Protein AF-A0A7X2PLA2-F1 (afdb_monomer_lite)

pLDDT: mean 75.14, std 25.29, range [25.98, 98.69]

Radius of gyration: 28.64 Å; chains: 1; bounding box: 84×55×77 Å

Foldseek 3Di:
DDDDDDPDDPPPPDPDDDDDDDDDDDDDDDDDDDDDDDDDDDDDPPDDPQDPVNVVVVVVVCVVVVVCVVPVPVVVVVVVVVVVDDLPKAWAFKAKDWAWDPDPPTFIWIKMWTAIPVGQIFIFTQDDGPCRVLLRVLLVVLGVVRGGDDLQVLVVSLCCQQVVDPDHDDSRSVSSSRNSSRRSLRSVCVSSVHDSCVVVPDDPDDDDQDEEELDDQALQSSLVSVVVVVVVVHPHYDDDHWDADPNDTDPVVRNVVSND

Sequence (260 aa):
MRVGDVEETASAVAWLRPRRVLRGSITLVDSALARTSRDTRPTCYSGSDMTRRDFLHSAAGSAAAGIAVLTAPEGLLAQAREKAKPLHLKVTDLKTFVINSTGKNGTNYVFVKIYTDQGITGLGEGSVTSKEATVAEAIREHKRYLVGRDPTDIEMHWQAMYRWPRWRGGPILNSAISAVEIALWDILGQALGQPIWRLLGGRARDRVQMYVHAGGNSPESYAKNWLQVKQDGWTACKAGFITTNNDVIDQVQSVREGIA

Structure (mmCIF, N/CA/C/O backbone):
data_AF-A0A7X2PLA2-F1
#
_entry.id   AF-A0A7X2PLA2-F1
#
loop_
_atom_site.group_PDB
_atom_site.id
_atom_site.type_symbol
_atom_site.label_atom_id
_atom_site.label_alt_id
_atom_site.label_comp_id
_atom_site.label_asym_id
_atom_site.label_entity_id
_atom_site.label_seq_id
_atom_site.pdbx_PDB_ins_code
_atom_site.Cartn_x
_atom_site.Cartn_y
_atom_site.Cartn_z
_atom_site.occupancy
_atom_site.B_iso_or_equiv
_atom_site.auth_seq_id
_atom_site.auth_comp_id
_atom_site.auth_asym_id
_atom_site.auth_atom_id
_atom_site.pdbx_PDB_model_num
ATOM 1 N N . MET A 1 1 ? -29.173 20.553 -25.342 1.00 36.81 1 MET A N 1
ATOM 2 C CA . MET A 1 1 ? -29.915 20.885 -24.105 1.00 36.81 1 MET A CA 1
ATOM 3 C C . MET A 1 1 ? -28.923 21.546 -23.159 1.00 36.81 1 MET A C 1
ATOM 5 O O . MET A 1 1 ? -27.760 21.176 -23.201 1.00 36.81 1 MET A O 1
ATOM 9 N N . ARG A 1 2 ? -29.337 22.636 -22.514 1.00 26.52 2 ARG A N 1
ATOM 10 C CA . ARG A 1 2 ? -28.498 23.785 -22.137 1.00 26.52 2 ARG A CA 1
ATOM 11 C C . ARG A 1 2 ? -27.477 23.519 -21.027 1.00 26.52 2 ARG A C 1
ATOM 13 O O . ARG A 1 2 ? -27.701 22.703 -20.144 1.00 26.52 2 ARG A O 1
ATOM 20 N N . VAL A 1 3 ? -26.409 24.310 -21.124 1.00 36.41 3 VAL A N 1
ATOM 21 C CA . VAL A 1 3 ? -25.425 24.677 -20.102 1.00 36.41 3 VAL A CA 1
ATOM 22 C C . VAL A 1 3 ? -26.146 25.210 -18.859 1.00 36.41 3 VAL A C 1
ATOM 24 O O . VAL A 1 3 ? -27.045 26.038 -18.997 1.00 36.41 3 VAL A O 1
ATOM 27 N N . GLY A 1 4 ? -25.744 24.728 -17.684 1.00 28.06 4 GLY A N 1
ATOM 28 C CA . GLY A 1 4 ? -26.193 25.202 -16.378 1.00 28.06 4 GLY A CA 1
ATOM 29 C C . GLY A 1 4 ? -25.097 24.978 -15.336 1.00 28.06 4 GLY A C 1
ATOM 30 O O . GLY A 1 4 ? -24.810 23.839 -14.985 1.00 28.06 4 GLY A O 1
ATOM 31 N N . ASP A 1 5 ? -24.480 26.093 -14.951 1.00 27.33 5 ASP A N 1
ATOM 32 C CA . ASP A 1 5 ? -23.955 26.455 -13.631 1.00 27.33 5 ASP A CA 1
ATOM 33 C C . ASP A 1 5 ? -22.895 25.566 -12.958 1.00 27.33 5 ASP A C 1
ATOM 35 O O . ASP A 1 5 ? -23.179 24.602 -12.251 1.00 27.33 5 ASP A O 1
ATOM 39 N N . VAL A 1 6 ? -21.635 25.996 -13.108 1.00 32.41 6 VAL A N 1
ATOM 40 C CA . VAL A 1 6 ? -20.514 25.649 -12.222 1.00 32.41 6 VAL A CA 1
ATOM 41 C C . VAL A 1 6 ? -20.038 26.939 -11.552 1.00 32.41 6 VAL A C 1
ATOM 43 O O . VAL A 1 6 ? -19.081 27.572 -11.989 1.00 32.41 6 VAL A O 1
ATOM 46 N N . GLU A 1 7 ? -20.731 27.333 -10.491 1.00 30.61 7 GLU A N 1
ATOM 47 C CA . GLU A 1 7 ? -20.294 28.344 -9.527 1.00 30.61 7 GLU A CA 1
ATOM 48 C C . GLU A 1 7 ? -20.372 27.708 -8.132 1.00 30.61 7 GLU A C 1
ATOM 50 O O . GLU A 1 7 ? -21.436 27.685 -7.537 1.00 30.61 7 GLU A O 1
ATOM 55 N N . GLU A 1 8 ? -19.269 27.098 -7.672 1.00 34.34 8 GLU A N 1
ATOM 56 C CA . GLU A 1 8 ? -18.871 26.929 -6.252 1.00 34.34 8 GLU A CA 1
ATOM 57 C C . GLU A 1 8 ? -17.794 25.837 -6.102 1.00 34.34 8 GLU A C 1
ATOM 59 O O . GLU A 1 8 ? -18.060 24.736 -5.641 1.00 34.34 8 GLU A O 1
ATOM 64 N N . THR A 1 9 ? -16.532 26.128 -6.429 1.00 32.31 9 THR A N 1
ATOM 65 C CA . THR A 1 9 ? -15.386 25.398 -5.837 1.00 32.31 9 THR A CA 1
ATOM 66 C C . THR A 1 9 ? -14.130 26.276 -5.822 1.00 32.31 9 THR A C 1
ATOM 68 O O . THR A 1 9 ? -13.103 25.927 -6.399 1.00 32.31 9 THR A O 1
ATOM 71 N N . ALA A 1 10 ? -14.191 27.444 -5.176 1.00 29.11 10 ALA A N 1
ATOM 72 C CA . ALA A 1 10 ? -13.039 28.344 -5.021 1.00 29.11 10 ALA A CA 1
ATOM 73 C C . ALA A 1 10 ? -12.326 28.242 -3.651 1.00 29.11 10 ALA A C 1
ATOM 75 O O . ALA A 1 10 ? -11.449 29.049 -3.362 1.00 29.11 10 ALA A O 1
ATOM 76 N N . SER A 1 11 ? -12.627 27.241 -2.808 1.00 29.53 11 SER A N 1
ATOM 77 C CA . SER A 1 11 ? -12.047 27.145 -1.447 1.00 29.53 11 SER A CA 1
ATOM 78 C C . SER A 1 11 ? -11.136 25.941 -1.164 1.00 29.53 11 SER A C 1
ATOM 80 O O . SER A 1 11 ? -10.724 25.753 -0.022 1.00 29.53 11 SER A O 1
ATOM 82 N N . ALA A 1 12 ? -10.738 25.142 -2.159 1.00 31.22 12 ALA A N 1
ATOM 83 C CA . ALA A 1 12 ? -9.909 23.950 -1.909 1.00 31.22 12 ALA A CA 1
ATOM 84 C C . ALA A 1 12 ? -8.377 24.173 -1.972 1.00 31.22 12 ALA A C 1
ATOM 86 O O . ALA A 1 12 ? -7.615 23.250 -1.694 1.00 31.22 12 ALA A O 1
ATOM 87 N N . VAL A 1 13 ? -7.888 25.379 -2.289 1.00 32.50 13 VAL A N 1
ATOM 88 C CA . VAL A 1 13 ? -6.459 25.624 -2.608 1.00 32.50 13 VAL A CA 1
ATOM 89 C C . VAL A 1 13 ? -5.751 26.484 -1.546 1.00 32.50 13 VAL A C 1
ATOM 91 O O . VAL A 1 13 ? -5.035 27.428 -1.862 1.00 32.50 13 VAL A O 1
ATOM 94 N N . ALA A 1 14 ? -5.944 26.178 -0.258 1.00 28.17 14 ALA A N 1
ATOM 95 C CA . ALA A 1 14 ? -5.293 26.908 0.846 1.00 28.17 14 ALA A CA 1
ATOM 96 C C . ALA A 1 14 ? -4.342 26.061 1.722 1.00 28.17 14 ALA A C 1
ATOM 98 O O . ALA A 1 14 ? -3.683 26.603 2.607 1.00 28.17 14 ALA A O 1
ATOM 99 N N . TRP A 1 15 ? -4.214 24.751 1.479 1.00 29.55 15 TRP A N 1
ATOM 100 C CA . TRP A 1 15 ? -3.593 23.823 2.443 1.00 29.55 15 TRP A CA 1
ATOM 101 C C . TRP A 1 15 ? -2.135 23.421 2.166 1.00 29.55 15 TRP A C 1
ATOM 103 O O . TRP A 1 15 ? -1.532 22.714 2.969 1.00 29.55 15 TRP A O 1
ATOM 113 N N . LEU A 1 16 ? -1.522 23.900 1.080 1.00 30.44 16 LEU A N 1
ATOM 114 C CA . LEU A 1 16 ? -0.131 23.582 0.735 1.00 30.44 16 LEU A CA 1
ATOM 115 C C . LEU A 1 16 ? 0.784 24.800 0.932 1.00 30.44 16 LEU A C 1
ATOM 117 O O . LEU A 1 16 ? 1.107 25.513 -0.014 1.00 30.44 16 LEU A O 1
ATOM 121 N N . ARG A 1 17 ? 1.247 25.024 2.169 1.00 26.67 17 ARG A N 1
ATOM 122 C CA . ARG A 1 17 ? 2.456 25.828 2.436 1.00 26.67 17 ARG A CA 1
ATOM 123 C C . ARG A 1 17 ? 3.562 24.935 3.017 1.00 26.67 17 ARG A C 1
ATOM 125 O O . ARG A 1 17 ? 3.329 24.299 4.044 1.00 26.67 17 ARG A O 1
ATOM 132 N N . PRO A 1 18 ? 4.774 24.901 2.433 1.00 29.02 18 PRO A N 1
ATOM 133 C CA . PRO A 1 18 ? 5.887 24.133 2.985 1.00 29.02 18 PRO A CA 1
ATOM 134 C C . PRO A 1 18 ? 6.490 24.836 4.214 1.00 29.02 18 PRO A C 1
ATOM 136 O O . PRO A 1 18 ? 6.803 26.028 4.176 1.00 29.02 18 PRO A O 1
ATOM 139 N N . ARG A 1 19 ? 6.683 24.097 5.318 1.00 32.38 19 ARG A N 1
ATOM 140 C CA . ARG A 1 19 ? 7.455 24.569 6.480 1.00 32.38 19 ARG A CA 1
ATOM 141 C C . ARG A 1 19 ? 8.958 24.510 6.176 1.00 32.38 19 ARG A C 1
ATOM 143 O O . ARG A 1 19 ? 9.480 23.500 5.714 1.00 32.38 19 ARG A O 1
ATOM 150 N N . ARG A 1 20 ? 9.634 25.623 6.461 1.00 26.73 20 ARG A N 1
ATOM 151 C CA . ARG A 1 20 ? 11.075 25.878 6.311 1.00 26.73 20 ARG A CA 1
ATOM 152 C C . ARG A 1 20 ? 11.887 24.907 7.186 1.00 26.73 20 ARG A C 1
ATOM 154 O O . ARG A 1 20 ? 11.733 24.917 8.403 1.00 26.73 20 ARG A O 1
ATOM 161 N N . VAL A 1 21 ? 12.754 24.092 6.583 1.00 33.66 21 VAL A N 1
ATOM 162 C CA . VAL A 1 21 ? 13.709 23.235 7.309 1.00 33.66 21 VAL A CA 1
ATOM 163 C C . VAL A 1 21 ? 14.912 24.085 7.727 1.00 33.66 21 VAL A C 1
ATOM 165 O O . VAL A 1 21 ? 15.596 24.659 6.881 1.00 33.66 21 VAL A O 1
ATOM 168 N N . LEU A 1 22 ? 15.154 24.187 9.034 1.00 27.92 22 LEU A N 1
ATOM 169 C CA . LEU A 1 22 ? 16.339 24.829 9.604 1.00 27.92 22 LEU A CA 1
ATOM 170 C C . LEU A 1 22 ? 17.561 23.922 9.380 1.00 27.92 22 LEU A C 1
ATOM 172 O O . LEU A 1 22 ? 17.569 22.767 9.801 1.00 27.92 22 LEU A O 1
ATOM 176 N N . ARG A 1 23 ? 18.590 24.442 8.697 1.00 27.28 23 ARG A N 1
ATOM 177 C CA . ARG A 1 23 ? 19.893 23.781 8.532 1.00 27.28 23 ARG A CA 1
ATOM 178 C C . ARG A 1 23 ? 20.717 23.963 9.809 1.00 27.28 23 ARG A C 1
ATOM 180 O O . ARG A 1 23 ? 21.146 25.075 10.093 1.00 27.28 23 ARG A O 1
ATOM 187 N N . GLY A 1 24 ? 20.956 22.877 10.539 1.00 26.53 24 GLY A N 1
ATOM 188 C CA . GLY A 1 24 ? 22.022 22.789 11.538 1.00 26.53 24 GLY A CA 1
ATOM 189 C C . GLY A 1 24 ? 23.267 22.168 10.906 1.00 26.53 24 GLY A C 1
ATOM 190 O O . GLY A 1 24 ? 23.204 21.063 10.373 1.00 26.53 24 GLY A O 1
ATOM 191 N N . SER A 1 25 ? 24.376 22.901 10.918 1.00 26.91 25 SER A N 1
ATOM 192 C CA . SER A 1 25 ? 25.701 22.471 10.468 1.00 26.91 25 SER A CA 1
ATOM 193 C C . SER A 1 25 ? 26.326 21.496 11.469 1.00 26.91 25 SER A C 1
ATOM 195 O O . SER A 1 25 ? 26.473 21.846 12.638 1.00 26.91 25 SER A O 1
ATOM 197 N N . ILE A 1 26 ? 26.735 20.309 11.015 1.00 31.67 26 ILE A N 1
ATOM 198 C CA . ILE A 1 26 ? 27.626 19.419 11.772 1.00 31.67 26 ILE A CA 1
ATOM 199 C C . ILE A 1 26 ? 29.017 19.529 11.150 1.00 31.67 26 ILE A C 1
ATOM 201 O O . ILE A 1 26 ? 29.214 19.229 9.973 1.00 31.67 26 ILE A O 1
ATOM 205 N N . THR A 1 27 ? 29.956 20.016 11.951 1.00 26.03 27 THR A N 1
ATOM 206 C CA . THR A 1 27 ? 31.371 20.196 11.637 1.00 26.03 27 THR A CA 1
ATOM 207 C C . THR A 1 27 ? 32.068 18.833 11.591 1.00 26.03 27 THR A C 1
ATOM 209 O O . THR A 1 27 ? 32.006 18.069 12.552 1.00 26.03 27 THR A O 1
ATOM 212 N N . LEU A 1 28 ? 32.722 18.526 10.469 1.00 25.98 28 LEU A N 1
ATOM 213 C CA . LEU A 1 28 ? 33.628 17.385 10.312 1.00 25.98 28 LEU A CA 1
ATOM 214 C C . LEU A 1 28 ? 34.944 17.690 11.035 1.00 25.98 28 LEU A C 1
ATOM 216 O O . LEU A 1 28 ? 35.559 18.723 10.777 1.00 25.98 28 LEU A O 1
ATOM 220 N N . VAL A 1 29 ? 35.369 16.793 11.926 1.00 30.66 29 VAL A N 1
ATOM 221 C CA . VAL A 1 29 ? 36.722 16.808 12.490 1.00 30.66 29 VAL A CA 1
ATOM 222 C C . VAL A 1 29 ? 37.604 15.941 11.600 1.00 30.66 29 VAL A C 1
ATOM 224 O O . VAL A 1 29 ? 37.343 14.755 11.406 1.00 30.66 29 VAL A O 1
ATOM 227 N N . ASP A 1 30 ? 38.612 16.594 11.041 1.00 27.17 30 ASP A N 1
ATOM 228 C CA . ASP A 1 30 ? 39.685 16.053 10.220 1.00 27.17 30 ASP A CA 1
ATOM 229 C C . ASP A 1 30 ? 40.583 15.143 11.077 1.00 27.17 30 ASP A C 1
ATOM 231 O O . ASP A 1 30 ? 41.036 15.549 12.150 1.00 27.17 30 ASP A O 1
ATOM 235 N N . SER A 1 31 ? 40.866 13.921 10.627 1.00 31.19 31 SER A N 1
ATOM 236 C CA . SER A 1 31 ? 41.918 13.095 11.229 1.00 31.19 31 SER A CA 1
ATOM 237 C C . SER A 1 31 ? 42.842 12.570 10.143 1.00 31.19 31 SER A C 1
ATOM 239 O O . SER A 1 31 ? 42.468 11.748 9.305 1.00 31.19 31 SER A O 1
ATOM 241 N N . ALA A 1 32 ? 44.049 13.119 10.187 1.00 28.28 32 ALA A N 1
ATOM 242 C CA . ALA A 1 32 ? 45.132 12.971 9.245 1.00 28.28 32 ALA A CA 1
ATOM 243 C C . ALA A 1 32 ? 45.621 11.527 9.040 1.00 28.28 32 ALA A C 1
ATOM 245 O O . ALA A 1 32 ? 45.677 10.699 9.946 1.00 28.28 32 ALA A O 1
ATOM 246 N N . LEU A 1 33 ? 46.050 11.313 7.797 1.00 31.39 33 LEU A N 1
ATOM 247 C CA . LEU A 1 33 ? 46.988 10.318 7.284 1.00 31.39 33 LEU A CA 1
ATOM 248 C C . LEU A 1 33 ? 47.993 9.740 8.300 1.00 31.39 33 LEU A C 1
ATOM 250 O O . LEU A 1 33 ? 48.826 10.462 8.841 1.00 31.39 33 LEU A O 1
ATOM 254 N N . ALA A 1 34 ? 48.071 8.409 8.342 1.00 27.72 34 ALA A N 1
ATOM 255 C CA . ALA A 1 34 ? 49.325 7.697 8.567 1.00 27.72 34 ALA A CA 1
ATOM 256 C C . ALA A 1 34 ? 49.405 6.497 7.608 1.00 27.72 34 ALA A C 1
ATOM 258 O O . ALA A 1 34 ? 48.612 5.561 7.679 1.00 27.72 34 ALA A O 1
ATOM 259 N N . ARG A 1 35 ? 50.352 6.561 6.664 1.00 30.33 35 ARG A N 1
ATOM 260 C CA . ARG A 1 35 ? 50.793 5.421 5.850 1.00 30.33 35 ARG A CA 1
ATOM 261 C C . ARG A 1 35 ? 51.860 4.672 6.638 1.00 30.33 35 ARG A C 1
ATOM 263 O O . ARG A 1 35 ? 52.870 5.287 6.963 1.00 30.33 35 ARG A O 1
ATOM 270 N N . THR A 1 36 ? 51.721 3.361 6.801 1.00 30.61 36 THR A N 1
ATOM 271 C CA . THR A 1 36 ? 52.860 2.476 7.083 1.00 30.61 36 THR A CA 1
ATOM 272 C C . THR A 1 36 ? 52.699 1.116 6.393 1.00 30.61 36 THR A C 1
ATOM 274 O O . THR A 1 36 ? 51.652 0.483 6.442 1.00 30.61 36 THR A O 1
ATOM 277 N N . SER A 1 37 ? 53.772 0.779 5.670 1.00 28.52 37 SER A N 1
ATOM 278 C CA . SER A 1 37 ? 54.290 -0.503 5.162 1.00 28.52 37 SER A CA 1
ATOM 279 C C . SER A 1 37 ? 53.363 -1.686 4.847 1.00 28.52 37 SER A C 1
ATOM 281 O O . SER A 1 37 ? 52.700 -2.259 5.706 1.00 28.52 37 SER A O 1
ATOM 283 N N . ARG A 1 38 ? 53.499 -2.146 3.595 1.00 33.50 38 ARG A N 1
ATOM 284 C CA . ARG A 1 38 ? 53.179 -3.497 3.121 1.00 33.50 38 ARG A CA 1
ATOM 285 C C . ARG A 1 38 ? 54.114 -4.542 3.748 1.00 33.50 38 ARG A C 1
ATOM 287 O O . ARG A 1 38 ? 55.285 -4.245 3.959 1.00 33.50 38 ARG A O 1
ATOM 294 N N . ASP A 1 39 ? 53.570 -5.755 3.845 1.00 32.28 39 ASP A N 1
ATOM 295 C CA . ASP A 1 39 ? 54.216 -7.069 3.996 1.00 32.28 39 ASP A CA 1
ATOM 296 C C . ASP A 1 39 ? 54.149 -7.709 5.394 1.00 32.28 39 ASP A C 1
ATOM 298 O O . ASP A 1 39 ? 55.049 -7.556 6.208 1.00 32.28 39 ASP A O 1
ATOM 302 N N . THR A 1 40 ? 53.087 -8.488 5.633 1.00 32.91 40 THR A N 1
ATOM 303 C CA . THR A 1 40 ? 53.160 -9.788 6.321 1.00 32.91 40 THR A CA 1
ATOM 304 C C . THR A 1 40 ? 52.009 -10.682 5.838 1.00 32.91 40 THR A C 1
ATOM 306 O O . THR A 1 40 ? 50.858 -10.264 5.717 1.00 32.91 40 THR A O 1
ATOM 309 N N . ARG A 1 41 ? 52.342 -11.928 5.493 1.00 27.52 41 ARG A N 1
ATOM 310 C CA . ARG A 1 41 ? 51.418 -12.988 5.050 1.00 27.52 41 ARG A CA 1
ATOM 311 C C . ARG A 1 41 ? 50.433 -13.330 6.182 1.00 27.52 41 ARG A C 1
ATOM 313 O O . ARG A 1 41 ? 50.849 -13.287 7.339 1.00 27.52 41 ARG A O 1
ATOM 320 N N . PRO A 1 42 ? 49.176 -13.720 5.898 1.00 33.12 42 PRO A N 1
ATOM 321 C CA . PRO A 1 42 ? 48.242 -14.082 6.954 1.00 33.12 42 PRO A CA 1
ATOM 322 C C . PRO A 1 42 ? 48.704 -15.389 7.603 1.00 33.12 42 PRO A C 1
ATOM 324 O O . PRO A 1 42 ? 48.737 -16.444 6.969 1.00 33.12 42 PRO A O 1
ATOM 327 N N . THR A 1 43 ? 49.091 -15.308 8.872 1.00 33.81 43 THR A N 1
ATOM 328 C CA . THR A 1 43 ? 49.239 -16.471 9.737 1.00 33.81 43 THR A CA 1
ATOM 329 C C . THR A 1 43 ? 47.867 -17.115 9.917 1.00 33.81 43 THR A C 1
ATOM 331 O O . THR A 1 43 ? 46.858 -16.443 10.133 1.00 33.81 43 THR A O 1
ATOM 334 N N . CYS A 1 44 ? 47.825 -18.435 9.780 1.00 31.03 44 CYS A N 1
ATOM 335 C CA . CYS A 1 44 ? 46.672 -19.257 10.104 1.00 31.03 44 CYS A CA 1
ATOM 336 C C . CYS A 1 44 ? 46.171 -18.929 11.522 1.00 31.03 44 CYS A C 1
ATOM 338 O O . CYS A 1 44 ? 46.899 -19.056 12.505 1.00 31.03 44 CYS A O 1
ATOM 340 N N . TYR A 1 45 ? 44.917 -18.488 11.621 1.00 33.09 45 TYR A N 1
ATOM 341 C CA . TYR A 1 45 ? 44.232 -18.313 12.894 1.00 33.09 45 TYR A CA 1
ATOM 342 C C . TYR A 1 45 ? 43.993 -19.706 13.490 1.00 33.09 45 TYR A C 1
ATOM 344 O O . TYR A 1 45 ? 43.147 -20.461 13.015 1.00 33.09 45 TYR A O 1
ATOM 352 N N . SER A 1 46 ? 44.774 -20.062 14.508 1.00 39.97 46 SER A N 1
ATOM 353 C CA . SER A 1 46 ? 44.465 -21.161 15.421 1.00 39.97 46 SER A CA 1
ATOM 354 C C . SER A 1 46 ? 43.225 -20.756 16.217 1.00 39.97 46 SER A C 1
ATOM 356 O O . SER A 1 46 ? 43.336 -20.097 17.250 1.00 39.97 46 SER A O 1
ATOM 358 N N . GLY A 1 47 ? 42.041 -21.095 15.706 1.00 39.66 47 GLY A N 1
ATOM 359 C CA . GLY A 1 47 ? 40.791 -20.940 16.439 1.00 39.66 47 GLY A CA 1
ATOM 360 C C . GLY A 1 47 ? 40.832 -21.807 17.691 1.00 39.66 47 GLY A C 1
ATOM 361 O O . GLY A 1 47 ? 40.956 -23.024 17.602 1.00 39.66 47 GLY A O 1
ATOM 362 N N . SER A 1 48 ? 40.758 -21.185 18.863 1.00 50.50 48 SER A N 1
ATOM 363 C CA . SER A 1 48 ? 40.419 -21.896 20.089 1.00 50.50 48 SER A CA 1
ATOM 364 C C . SER A 1 48 ? 38.982 -22.401 19.951 1.00 50.50 48 SER A C 1
ATOM 366 O O . SER A 1 48 ? 38.053 -21.589 19.925 1.00 50.50 48 SER A O 1
ATOM 368 N N . ASP A 1 49 ? 38.801 -23.714 19.832 1.00 51.62 49 ASP A N 1
ATOM 369 C CA . ASP A 1 49 ? 37.487 -24.353 19.880 1.00 51.62 49 ASP A CA 1
ATOM 370 C C . ASP A 1 49 ? 36.798 -23.993 21.204 1.00 51.62 49 ASP A C 1
ATOM 372 O O . ASP A 1 49 ? 37.238 -24.402 22.280 1.00 51.62 49 ASP A O 1
ATOM 376 N N . MET A 1 50 ? 35.723 -23.202 21.138 1.00 60.34 50 MET A N 1
ATOM 377 C CA . MET A 1 50 ? 34.913 -22.900 22.318 1.00 60.34 50 MET A CA 1
ATOM 378 C C . MET A 1 50 ? 34.266 -24.187 22.818 1.00 60.34 50 MET A C 1
ATOM 380 O O . MET A 1 50 ? 33.467 -24.820 22.121 1.00 60.34 50 MET A O 1
ATOM 384 N N . THR A 1 51 ? 34.578 -24.574 24.050 1.00 75.44 51 THR A N 1
ATOM 385 C CA . THR A 1 51 ? 33.974 -25.755 24.658 1.00 75.44 51 THR A CA 1
ATOM 386 C C . THR A 1 51 ? 32.565 -25.428 25.163 1.00 75.44 51 THR A C 1
ATOM 388 O O . THR A 1 51 ? 32.230 -24.280 25.459 1.00 75.44 51 THR A O 1
ATOM 391 N N . ARG A 1 52 ? 31.703 -26.445 25.330 1.00 60.91 52 ARG A N 1
ATOM 392 C CA . ARG A 1 52 ? 30.358 -26.272 25.930 1.00 60.91 52 ARG A CA 1
ATOM 393 C C . ARG A 1 52 ? 30.387 -25.570 27.297 1.00 60.91 52 ARG A C 1
ATOM 395 O O . ARG A 1 52 ? 29.395 -24.954 27.676 1.00 60.91 52 ARG A O 1
ATOM 402 N N . ARG A 1 53 ? 31.500 -25.655 28.035 1.00 61.72 53 ARG A N 1
ATOM 403 C CA . ARG A 1 53 ? 31.691 -24.929 29.299 1.00 61.72 53 ARG A CA 1
ATOM 404 C C . ARG A 1 53 ? 31.860 -23.429 29.077 1.00 61.72 53 ARG A C 1
ATOM 406 O O . ARG A 1 53 ? 31.246 -22.660 29.807 1.00 61.72 53 ARG A O 1
ATOM 413 N N . ASP A 1 54 ? 32.586 -23.019 28.044 1.00 61.72 54 ASP A N 1
ATOM 414 C CA . ASP A 1 54 ? 32.796 -21.602 27.721 1.00 61.72 54 ASP A CA 1
ATOM 415 C C . ASP A 1 54 ? 31.483 -20.926 27.294 1.00 61.72 54 ASP A C 1
ATOM 417 O O . ASP A 1 54 ? 31.201 -19.796 27.690 1.00 61.72 54 ASP A O 1
ATOM 421 N N . PHE A 1 55 ? 30.612 -21.659 26.589 1.00 62.59 55 PHE A N 1
ATOM 422 C CA . PHE A 1 55 ? 29.257 -21.202 26.254 1.00 62.59 55 PHE A CA 1
ATOM 423 C C . PHE A 1 55 ? 28.373 -21.001 27.498 1.00 62.59 55 PHE A C 1
ATOM 425 O O . PHE A 1 55 ? 27.666 -20.001 27.605 1.00 62.59 55 PHE A O 1
ATOM 432 N N . LEU A 1 56 ? 28.433 -21.913 28.475 1.00 60.12 56 LEU A N 1
ATOM 433 C CA . LEU A 1 56 ? 27.670 -21.784 29.723 1.00 60.12 56 LEU A CA 1
ATOM 434 C C . LEU A 1 56 ? 28.214 -20.665 30.629 1.00 60.12 56 LEU A C 1
ATOM 436 O O . LEU A 1 56 ? 27.433 -19.974 31.282 1.00 60.12 56 LEU A O 1
ATOM 440 N N . HIS A 1 57 ? 29.527 -20.422 30.621 1.00 53.47 57 HIS A N 1
ATOM 441 C CA . HIS A 1 57 ? 30.125 -19.273 31.308 1.00 53.47 57 HIS A CA 1
ATOM 442 C C . HIS A 1 57 ? 29.791 -17.935 30.620 1.00 53.47 57 HIS A C 1
ATOM 444 O O . HIS A 1 57 ? 29.542 -16.944 31.304 1.00 53.47 57 HIS A O 1
ATOM 450 N N . SER A 1 58 ? 29.680 -17.909 29.289 1.00 55.44 58 SER A N 1
ATOM 451 C CA . SER A 1 58 ? 29.161 -16.766 28.519 1.00 55.44 58 SER A CA 1
ATOM 452 C C . SER A 1 58 ? 27.673 -16.490 28.808 1.00 55.44 58 SER A C 1
ATOM 454 O O . SER A 1 58 ? 27.264 -15.331 28.943 1.00 55.44 58 SER A O 1
ATOM 456 N N . ALA A 1 59 ? 26.867 -17.540 28.994 1.00 51.62 59 ALA A N 1
ATOM 457 C CA . ALA A 1 59 ? 25.456 -17.426 29.366 1.00 51.62 59 ALA A CA 1
ATOM 458 C C . ALA A 1 59 ? 25.254 -16.850 30.785 1.00 51.62 59 ALA A C 1
ATOM 460 O O . ALA A 1 59 ? 24.297 -16.117 31.031 1.00 51.62 59 ALA A O 1
ATOM 461 N N . ALA A 1 60 ? 26.189 -17.084 31.711 1.00 52.34 60 ALA A N 1
ATOM 462 C CA . ALA A 1 60 ? 26.154 -16.454 33.033 1.00 52.34 60 ALA A CA 1
ATOM 463 C C . ALA A 1 60 ? 26.351 -14.922 32.969 1.00 52.34 60 ALA A C 1
ATOM 465 O O . ALA A 1 60 ? 25.798 -14.196 33.792 1.00 52.34 60 ALA A O 1
ATOM 466 N N . GLY A 1 61 ? 27.067 -14.410 31.959 1.00 49.44 61 GLY A N 1
ATOM 467 C CA . GLY A 1 61 ? 27.225 -12.969 31.720 1.00 49.44 61 GLY A CA 1
ATOM 468 C C . GLY A 1 61 ? 25.986 -12.290 31.117 1.00 49.44 61 GLY A C 1
ATOM 469 O O . GLY A 1 61 ? 25.751 -11.108 31.358 1.00 49.44 61 GLY A O 1
ATOM 470 N N . SER A 1 62 ? 25.140 -13.031 30.392 1.00 49.53 62 SER A N 1
ATOM 471 C CA . SER A 1 62 ? 23.862 -12.518 29.860 1.00 49.53 62 SER A CA 1
ATOM 472 C C . SER A 1 62 ? 22.724 -12.545 30.887 1.00 49.53 62 SER A C 1
ATOM 474 O O . SER A 1 62 ? 21.724 -11.844 30.714 1.00 49.53 62 SER A O 1
ATOM 476 N N . ALA A 1 63 ? 22.908 -13.232 32.020 1.00 49.47 63 ALA A N 1
ATOM 477 C CA . ALA A 1 63 ? 22.013 -13.111 33.167 1.00 49.47 63 ALA A CA 1
ATOM 478 C C . ALA A 1 63 ? 22.019 -11.692 33.763 1.00 49.47 63 ALA A C 1
ATOM 480 O O . ALA A 1 63 ? 21.003 -11.274 34.298 1.00 49.47 63 ALA A O 1
ATOM 481 N N . ALA A 1 64 ? 23.095 -10.906 33.614 1.00 48.09 64 ALA A N 1
ATOM 482 C CA . ALA A 1 64 ? 23.141 -9.524 34.104 1.00 48.09 64 ALA A CA 1
ATOM 483 C C . ALA A 1 64 ? 22.162 -8.591 33.363 1.00 48.09 64 ALA A C 1
ATOM 485 O O . ALA A 1 64 ? 21.571 -7.707 33.980 1.00 48.09 64 ALA A O 1
ATOM 486 N N . ALA A 1 65 ? 21.919 -8.821 32.068 1.00 49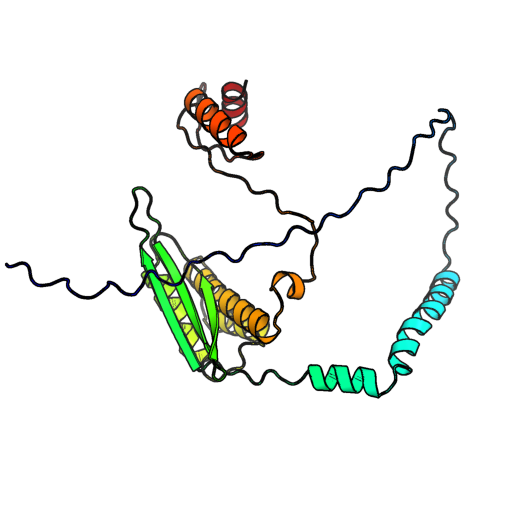.25 65 ALA A N 1
ATOM 487 C CA . ALA A 1 65 ? 20.902 -8.085 31.312 1.00 49.25 65 ALA A CA 1
ATOM 488 C C . ALA A 1 65 ? 19.473 -8.503 31.713 1.00 49.25 65 ALA A C 1
ATOM 490 O O . ALA A 1 65 ? 18.581 -7.662 31.785 1.00 49.25 65 ALA A O 1
ATOM 491 N N . GLY A 1 66 ? 19.265 -9.785 32.041 1.00 49.47 66 GLY A N 1
ATOM 492 C CA . GLY A 1 66 ? 17.999 -10.282 32.596 1.00 49.47 66 GLY A CA 1
ATOM 493 C C . GLY A 1 66 ? 17.744 -9.814 34.035 1.00 49.47 66 GLY A C 1
ATOM 494 O O . GLY A 1 66 ? 16.620 -9.465 34.385 1.00 49.47 66 GLY A O 1
ATOM 495 N N . ILE A 1 67 ? 18.795 -9.728 34.855 1.00 49.34 67 ILE A N 1
ATOM 496 C CA . ILE A 1 67 ? 18.742 -9.202 36.223 1.00 49.34 67 ILE A CA 1
ATOM 497 C C . ILE A 1 67 ? 18.497 -7.694 36.201 1.00 49.34 67 ILE A C 1
ATOM 499 O O . ILE A 1 67 ? 17.690 -7.233 36.989 1.00 49.34 67 ILE A O 1
ATOM 503 N N . ALA A 1 68 ? 19.069 -6.932 35.264 1.00 49.84 68 ALA A N 1
ATOM 504 C CA . ALA A 1 68 ? 18.783 -5.500 35.129 1.00 49.84 68 ALA A CA 1
ATOM 505 C C . ALA A 1 68 ? 17.304 -5.198 34.805 1.00 49.84 68 ALA A C 1
ATOM 507 O O . ALA A 1 68 ? 16.800 -4.148 35.196 1.00 49.84 68 ALA A O 1
ATOM 508 N N . VAL A 1 69 ? 16.590 -6.116 34.137 1.00 53.91 69 VAL A N 1
ATOM 509 C CA . VAL A 1 69 ? 15.126 -6.043 33.957 1.00 53.91 69 VAL A CA 1
ATOM 510 C C . VAL A 1 69 ? 14.382 -6.393 35.252 1.00 53.91 69 VAL A C 1
ATOM 512 O O . VAL A 1 69 ? 13.370 -5.766 35.550 1.00 53.91 69 VAL A O 1
ATOM 515 N N . LEU A 1 70 ? 14.886 -7.344 36.045 1.00 52.72 70 LEU A N 1
ATOM 516 C CA . LEU A 1 70 ? 14.314 -7.723 37.348 1.00 52.72 70 LEU A CA 1
ATOM 517 C C . LEU A 1 70 ? 14.589 -6.692 38.458 1.00 52.72 70 LEU A C 1
ATOM 519 O O . LEU A 1 70 ? 13.794 -6.570 39.384 1.00 52.72 70 LEU A O 1
ATOM 523 N N . THR A 1 71 ? 15.695 -5.950 38.367 1.00 56.16 71 THR A N 1
ATOM 524 C CA . THR A 1 71 ? 16.090 -4.876 39.292 1.00 56.16 71 THR A CA 1
ATOM 525 C C . THR A 1 71 ? 15.782 -3.490 38.740 1.00 56.16 71 THR A C 1
ATOM 527 O O . THR A 1 71 ? 16.171 -2.491 39.349 1.00 56.16 71 THR A O 1
ATOM 530 N N . ALA A 1 72 ? 15.126 -3.400 37.576 1.00 57.94 72 ALA A N 1
ATOM 531 C CA . ALA A 1 72 ? 14.592 -2.136 37.103 1.00 57.94 72 ALA A CA 1
ATOM 532 C C . ALA A 1 72 ? 13.656 -1.611 38.200 1.00 57.94 72 ALA A C 1
ATOM 534 O O . ALA A 1 72 ? 12.813 -2.376 38.679 1.00 57.94 72 ALA A O 1
ATOM 535 N N . PRO A 1 73 ? 13.798 -0.346 38.638 1.00 61.28 73 PRO A N 1
ATOM 536 C CA . PRO A 1 73 ? 12.916 0.197 39.660 1.00 61.28 73 PRO A CA 1
ATOM 537 C C . PRO A 1 73 ? 11.478 -0.026 39.195 1.00 61.28 73 PRO A C 1
ATOM 539 O O . PRO A 1 73 ? 11.186 0.229 38.025 1.00 61.28 73 PRO A O 1
ATOM 542 N N . GLU A 1 74 ? 10.593 -0.509 40.074 1.00 59.16 74 GLU A N 1
ATOM 543 C CA . GLU A 1 74 ? 9.193 -0.805 39.723 1.00 59.16 74 GLU A CA 1
ATOM 544 C C . GLU A 1 74 ? 8.549 0.344 38.938 1.00 59.16 74 GLU A C 1
ATOM 546 O O . GLU A 1 74 ? 7.770 0.111 38.022 1.00 59.16 74 GLU A O 1
ATOM 551 N N . GLY A 1 75 ? 8.970 1.583 39.214 1.00 61.88 75 GLY A N 1
ATOM 552 C CA . GLY A 1 75 ? 8.595 2.780 38.474 1.00 61.88 75 GLY A CA 1
ATOM 553 C C . GLY A 1 75 ? 8.891 2.753 36.970 1.00 61.88 75 GLY A C 1
ATOM 554 O O . GLY A 1 75 ? 8.070 3.259 36.223 1.00 61.88 75 GLY A O 1
ATOM 555 N N . LEU A 1 76 ? 9.988 2.165 36.480 1.00 69.19 76 LEU A N 1
ATOM 556 C CA . LEU A 1 76 ? 10.310 2.132 35.043 1.00 69.19 76 LEU A CA 1
ATOM 557 C C . LEU A 1 76 ? 9.405 1.150 34.286 1.00 69.19 76 LEU A C 1
ATOM 559 O O . LEU A 1 76 ? 8.865 1.489 33.235 1.00 69.19 76 LEU A O 1
ATOM 563 N N . LEU A 1 77 ? 9.202 -0.051 34.835 1.00 69.88 77 LEU A N 1
ATOM 564 C CA . LEU A 1 77 ? 8.288 -1.041 34.259 1.00 69.88 77 LEU A CA 1
ATOM 565 C C . LEU A 1 77 ? 6.828 -0.614 34.422 1.00 69.88 77 LEU A C 1
ATOM 567 O O . LEU A 1 77 ? 6.035 -0.792 33.501 1.00 69.88 77 LEU A O 1
ATOM 571 N N . ALA A 1 78 ? 6.473 -0.001 35.552 1.00 66.00 78 ALA A N 1
ATOM 572 C CA . ALA A 1 78 ? 5.157 0.585 35.766 1.00 66.00 78 ALA A CA 1
ATOM 573 C C . ALA A 1 78 ? 4.912 1.760 34.815 1.00 66.00 78 ALA A C 1
ATOM 575 O O . ALA A 1 78 ? 3.846 1.811 34.222 1.00 66.00 78 ALA A O 1
ATOM 576 N N . GLN A 1 79 ? 5.892 2.641 34.582 1.00 65.44 79 GLN A N 1
ATOM 577 C CA . GLN A 1 79 ? 5.802 3.720 33.588 1.00 65.44 79 GLN A CA 1
ATOM 578 C C . GLN A 1 79 ? 5.712 3.181 32.159 1.00 65.44 79 GLN A C 1
ATOM 580 O O . GLN A 1 79 ? 4.969 3.728 31.346 1.00 65.44 79 GLN A O 1
ATOM 585 N N . ALA A 1 80 ? 6.441 2.110 31.836 1.00 67.19 80 ALA A N 1
ATOM 586 C CA . ALA A 1 80 ? 6.326 1.437 30.547 1.00 67.19 80 ALA A CA 1
ATOM 587 C C . ALA A 1 80 ? 4.936 0.801 30.368 1.00 67.19 80 ALA A C 1
ATOM 589 O O . ALA A 1 80 ? 4.355 0.923 29.295 1.00 67.19 80 ALA A O 1
ATOM 590 N N . ARG A 1 81 ? 4.368 0.197 31.421 1.00 61.62 81 ARG A N 1
ATOM 591 C CA . ARG A 1 81 ? 2.992 -0.333 31.440 1.00 61.62 81 ARG A CA 1
ATOM 592 C C . ARG A 1 81 ? 1.928 0.763 31.365 1.00 61.62 81 ARG A C 1
ATOM 594 O O . ARG A 1 81 ? 0.959 0.601 30.638 1.00 61.62 81 ARG A O 1
ATOM 601 N N . GLU A 1 82 ? 2.120 1.881 32.063 1.00 61.00 82 GLU A N 1
ATOM 602 C CA . GLU A 1 82 ? 1.257 3.073 32.003 1.00 61.00 82 GLU A CA 1
ATOM 603 C C . GLU A 1 82 ? 1.243 3.673 30.592 1.00 61.00 82 GLU A C 1
ATOM 605 O O . GLU A 1 82 ? 0.190 4.059 30.090 1.00 61.00 82 GLU A O 1
ATOM 610 N N . LYS A 1 83 ? 2.404 3.695 29.922 1.00 61.50 83 LYS A N 1
ATOM 611 C CA . LYS A 1 83 ? 2.521 4.091 28.512 1.00 61.50 83 LYS A CA 1
ATOM 612 C C . LYS A 1 83 ? 1.936 3.058 27.553 1.00 61.50 83 LYS A C 1
ATOM 614 O O . LYS A 1 83 ? 1.398 3.444 26.524 1.00 61.50 83 LYS A O 1
ATOM 619 N N . ALA A 1 84 ? 2.006 1.773 27.887 1.00 64.12 84 ALA A N 1
ATOM 620 C CA . ALA A 1 84 ? 1.395 0.683 27.131 1.00 64.12 84 ALA A CA 1
ATOM 621 C C . ALA A 1 84 ? -0.104 0.521 27.448 1.00 64.12 84 ALA A C 1
ATOM 623 O O . ALA A 1 84 ?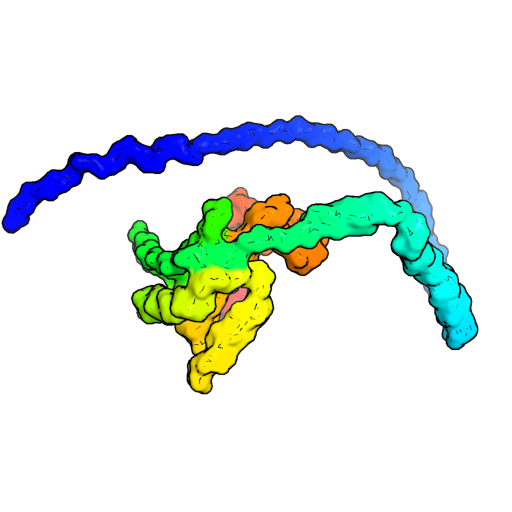 -0.614 -0.600 27.503 1.00 64.12 84 ALA A O 1
ATOM 624 N N . LYS A 1 85 ? -0.820 1.632 27.676 1.00 63.19 85 LYS A N 1
ATOM 625 C CA . LYS A 1 85 ? -2.280 1.605 27.763 1.00 63.19 85 LYS A CA 1
ATOM 626 C C . LYS A 1 85 ? -2.851 1.087 26.442 1.00 63.19 85 LYS A C 1
ATOM 628 O O . LYS A 1 85 ? -2.326 1.435 25.380 1.00 63.19 85 LYS A O 1
ATOM 633 N N . PRO A 1 86 ? -3.919 0.274 26.487 1.00 74.06 86 PRO A N 1
ATOM 634 C CA . PRO A 1 86 ? -4.579 -0.153 25.269 1.00 74.06 86 PRO A CA 1
ATOM 635 C C . PRO A 1 86 ? -5.050 1.096 24.530 1.00 74.06 86 PRO A C 1
ATOM 637 O O . PRO A 1 86 ? -5.637 1.993 25.136 1.00 74.06 86 PRO A O 1
ATOM 640 N N . LEU A 1 87 ? -4.796 1.161 23.224 1.00 85.12 87 LEU A N 1
ATOM 641 C CA . LEU A 1 87 ? -5.211 2.310 22.419 1.00 85.12 87 LEU A CA 1
ATOM 642 C C . LEU A 1 87 ? -6.742 2.448 22.383 1.00 85.12 87 LEU A C 1
ATOM 644 O O . LEU A 1 87 ? -7.234 3.528 22.079 1.00 85.12 87 LEU A O 1
ATOM 648 N N . HIS A 1 88 ? -7.486 1.387 22.738 1.00 89.31 88 HIS A N 1
ATOM 649 C CA . HIS A 1 88 ? -8.951 1.352 22.816 1.00 89.31 88 HIS A CA 1
ATOM 650 C C . HIS A 1 88 ? -9.616 1.943 21.567 1.00 89.31 88 HIS A C 1
ATOM 652 O O . HIS A 1 88 ? -10.612 2.660 21.658 1.00 89.31 88 HIS A O 1
ATOM 658 N N . LEU A 1 89 ? -9.035 1.664 20.402 1.00 95.31 89 LEU A N 1
ATOM 659 C CA . LEU A 1 89 ? -9.547 2.125 19.125 1.00 95.31 89 LEU A CA 1
ATOM 660 C C . LEU A 1 89 ? -10.634 1.175 18.647 1.00 95.31 89 LEU A C 1
ATOM 662 O O . LEU A 1 89 ? -10.546 -0.037 18.834 1.00 95.31 89 LEU A O 1
ATOM 666 N N . LYS A 1 90 ? -11.643 1.718 17.975 1.00 97.62 90 LYS A N 1
ATOM 667 C CA . LYS A 1 90 ? -12.634 0.926 17.249 1.00 97.62 90 LYS A CA 1
ATOM 668 C C . LYS A 1 90 ? -12.852 1.501 15.872 1.00 97.62 90 LYS A C 1
ATOM 670 O O . LYS A 1 90 ? -13.027 2.707 15.717 1.00 97.62 90 LYS A O 1
ATOM 675 N N . VAL A 1 91 ? -12.900 0.631 14.871 1.00 98.31 91 VAL A N 1
ATOM 676 C CA . VAL A 1 91 ? -13.305 1.025 13.521 1.00 98.31 91 VAL A CA 1
ATOM 677 C C . VAL A 1 91 ? -14.782 1.418 13.535 1.00 98.31 91 VAL A C 1
ATOM 679 O O . VAL A 1 91 ? -15.637 0.632 13.941 1.00 98.31 91 VAL A O 1
ATOM 682 N N . THR A 1 92 ? -15.093 2.621 13.070 1.00 98.44 92 THR A N 1
ATOM 683 C CA . THR A 1 92 ? -16.464 3.144 12.974 1.00 98.44 92 THR A CA 1
ATOM 684 C C . THR A 1 92 ? -16.998 3.072 11.554 1.00 98.44 92 THR A C 1
ATOM 686 O O . THR A 1 92 ? -18.174 2.774 11.353 1.00 98.44 92 THR A O 1
ATOM 689 N N . ASP A 1 93 ? -16.141 3.309 10.561 1.00 98.38 93 ASP A N 1
ATOM 690 C CA . ASP A 1 93 ? -16.539 3.319 9.160 1.00 98.38 93 ASP A CA 1
ATOM 691 C C . ASP A 1 93 ? -15.381 2.956 8.221 1.00 98.38 93 ASP A C 1
ATOM 693 O O . ASP A 1 93 ? -14.204 3.065 8.565 1.00 98.38 93 ASP A O 1
ATOM 697 N N . LEU A 1 94 ? -15.732 2.548 7.004 1.00 98.19 94 LEU A N 1
ATOM 698 C CA . LEU A 1 94 ? -14.813 2.255 5.910 1.00 98.19 94 LEU A CA 1
ATOM 699 C C . LEU A 1 94 ? -15.428 2.791 4.616 1.00 98.19 94 LEU A C 1
ATOM 701 O O . LEU A 1 94 ? -16.563 2.441 4.269 1.00 98.19 94 LEU A O 1
ATOM 705 N N . LYS A 1 95 ? -14.675 3.642 3.910 1.00 98.06 95 LYS A N 1
ATOM 706 C CA . LYS A 1 95 ? -15.074 4.254 2.635 1.00 98.06 95 LYS A CA 1
ATOM 707 C C . LYS A 1 95 ? -14.018 4.029 1.566 1.00 98.06 95 LYS A C 1
ATOM 709 O O . LYS A 1 95 ? -12.828 4.144 1.839 1.00 98.06 95 LYS A O 1
ATOM 714 N N . THR A 1 96 ? -14.461 3.755 0.349 1.00 97.94 96 THR A N 1
ATOM 715 C CA . THR A 1 96 ? -13.603 3.540 -0.819 1.00 97.94 96 THR A CA 1
ATOM 716 C C . THR A 1 96 ? -13.704 4.710 -1.785 1.00 97.94 96 THR A C 1
ATOM 718 O O . THR A 1 96 ? -14.776 5.290 -1.951 1.00 97.94 96 THR A O 1
ATOM 721 N N . PHE A 1 97 ? -12.600 5.035 -2.448 1.00 96.31 97 PHE A N 1
ATOM 722 C CA . PHE A 1 97 ? -12.510 6.123 -3.413 1.00 96.31 97 PHE A CA 1
ATOM 723 C C . PHE A 1 97 ? -11.825 5.615 -4.672 1.00 96.31 97 PHE A C 1
ATOM 725 O O . PHE A 1 97 ? -10.702 5.119 -4.609 1.00 96.31 97 PHE A O 1
ATOM 732 N N . VAL A 1 98 ? -12.494 5.763 -5.812 1.00 94.75 98 VAL A N 1
ATOM 733 C CA . VAL A 1 98 ? -11.889 5.530 -7.124 1.00 94.75 98 VAL A CA 1
ATOM 734 C C . VAL A 1 98 ? -11.493 6.885 -7.693 1.00 94.75 98 VAL A C 1
ATOM 736 O O . VAL A 1 98 ? -12.346 7.749 -7.896 1.00 94.75 98 VAL A O 1
ATOM 739 N N . ILE A 1 99 ? -10.195 7.087 -7.897 1.00 92.25 99 ILE A N 1
ATOM 740 C CA . ILE A 1 99 ? -9.621 8.338 -8.386 1.00 92.25 99 ILE A CA 1
ATOM 741 C C . ILE A 1 99 ? -9.099 8.104 -9.796 1.00 92.25 99 ILE A C 1
ATOM 743 O O . ILE A 1 99 ? -8.114 7.395 -9.998 1.00 92.25 99 ILE A O 1
ATOM 747 N N . ASN A 1 100 ? -9.738 8.741 -10.771 1.00 87.75 100 ASN A N 1
ATOM 748 C CA . ASN A 1 100 ? -9.302 8.682 -12.158 1.00 87.75 100 ASN A CA 1
ATOM 749 C C . ASN A 1 100 ? -8.228 9.747 -12.389 1.00 87.75 100 ASN A C 1
ATOM 751 O O . ASN A 1 100 ? -8.508 10.944 -12.302 1.00 87.75 100 ASN A O 1
ATOM 755 N N . SER A 1 101 ? -6.998 9.328 -12.687 1.00 81.44 101 SER A N 1
ATOM 756 C CA . SER A 1 101 ? -5.955 10.264 -13.103 1.00 81.44 101 SER A CA 1
ATOM 757 C C . SER A 1 101 ? -6.201 10.662 -14.556 1.00 81.44 101 SER A C 1
ATOM 759 O O . SER A 1 101 ? -6.036 9.857 -15.467 1.00 81.44 101 SER A O 1
ATOM 761 N N . THR A 1 102 ? -6.640 11.894 -14.807 1.00 63.56 102 THR A N 1
ATOM 762 C CA . THR A 1 102 ? -6.910 12.376 -16.168 1.00 63.56 102 THR A CA 1
ATOM 763 C C . THR A 1 102 ? -5.598 12.760 -16.860 1.00 63.56 102 THR A C 1
ATOM 765 O O . THR A 1 102 ? -5.074 13.853 -16.651 1.00 63.56 102 THR A O 1
ATOM 768 N N . GLY A 1 103 ? -5.048 11.867 -17.684 1.00 64.19 103 GLY A N 1
ATOM 769 C CA . GLY A 1 103 ? -3.843 12.115 -18.481 1.00 64.19 103 GLY A CA 1
ATOM 770 C C . GLY A 1 103 ? -3.683 11.112 -19.625 1.00 64.19 103 GLY A C 1
ATOM 771 O O . GLY A 1 103 ? -4.358 10.087 -19.648 1.00 64.19 103 GLY A O 1
ATOM 772 N N . LYS A 1 104 ? -2.766 11.379 -20.572 1.00 53.81 104 LYS A N 1
ATOM 773 C CA . LYS A 1 104 ? -2.506 10.523 -21.756 1.00 53.81 104 LYS A CA 1
ATOM 774 C C . LYS A 1 104 ? -2.166 9.055 -21.422 1.00 53.81 104 LYS A C 1
ATOM 776 O O . LYS A 1 104 ? -2.302 8.215 -22.297 1.00 53.81 104 LYS A O 1
ATOM 781 N N . ASN A 1 105 ? -1.777 8.772 -20.174 1.00 61.34 105 ASN A N 1
ATOM 782 C CA . ASN A 1 105 ? -1.507 7.443 -19.606 1.00 61.34 105 ASN A CA 1
ATOM 783 C C . ASN A 1 105 ? -2.177 7.283 -18.225 1.00 61.34 105 ASN A C 1
ATOM 785 O O . ASN A 1 105 ? -1.583 6.735 -17.299 1.00 61.34 105 ASN A O 1
ATOM 789 N N . GLY A 1 106 ? -3.356 7.879 -18.044 1.00 63.38 106 GLY A N 1
ATOM 790 C CA . GLY A 1 106 ? -4.053 7.919 -16.765 1.00 63.38 106 GLY A CA 1
ATOM 791 C C . GLY A 1 106 ? -4.395 6.532 -16.233 1.00 63.38 106 GLY A C 1
ATOM 792 O O . GLY A 1 106 ? -5.235 5.847 -16.811 1.00 63.38 106 GLY A O 1
ATOM 793 N N . THR A 1 107 ? -3.768 6.129 -15.129 1.00 76.38 107 THR A N 1
ATOM 794 C CA . THR A 1 107 ? -4.194 4.955 -14.359 1.00 76.38 107 THR A CA 1
ATOM 795 C C . THR A 1 107 ? -5.220 5.397 -13.323 1.00 76.38 107 THR A C 1
ATOM 797 O O . THR A 1 107 ? -5.092 6.463 -12.714 1.00 76.38 107 THR A O 1
ATOM 800 N N . ASN A 1 108 ? -6.245 4.579 -13.122 1.00 90.06 108 ASN A N 1
ATOM 801 C CA . ASN A 1 108 ? -7.212 4.789 -12.058 1.00 90.06 108 ASN A CA 1
ATOM 802 C C . ASN A 1 108 ? -6.684 4.166 -10.764 1.00 90.06 108 ASN A C 1
ATOM 804 O O . ASN A 1 108 ? -6.130 3.065 -10.773 1.00 90.06 108 ASN A O 1
ATOM 808 N N . TYR A 1 109 ? -6.884 4.866 -9.655 1.00 93.94 109 TYR A N 1
ATOM 809 C CA . TYR A 1 109 ? -6.440 4.432 -8.340 1.00 93.94 109 TYR A CA 1
ATOM 810 C C . TYR A 1 109 ? -7.623 4.093 -7.444 1.00 93.94 109 TYR A C 1
ATOM 812 O O . TYR A 1 109 ? -8.637 4.790 -7.467 1.00 93.94 109 TYR A O 1
ATOM 820 N N . VAL A 1 110 ? -7.483 3.053 -6.627 1.00 97.00 110 VAL A N 1
ATOM 821 C CA . VAL A 1 110 ? -8.478 2.660 -5.628 1.00 97.00 110 VAL A CA 1
ATOM 822 C C . VAL A 1 110 ? -7.884 2.835 -4.241 1.00 97.00 110 VAL A C 1
ATOM 824 O O . VAL A 1 110 ? -6.964 2.119 -3.846 1.00 97.00 110 VAL A O 1
ATOM 827 N N . PHE A 1 111 ? -8.448 3.781 -3.499 1.00 97.94 111 PHE A N 1
ATOM 828 C CA . PHE A 1 111 ? -8.088 4.065 -2.118 1.00 97.94 111 PHE A CA 1
ATOM 829 C C . PHE A 1 111 ? -9.183 3.620 -1.158 1.00 97.94 111 PHE A C 1
ATOM 831 O O . PHE A 1 111 ? -10.370 3.608 -1.492 1.00 97.94 111 PHE A O 1
ATOM 838 N N . VAL A 1 112 ? -8.785 3.333 0.075 1.00 98.56 112 VAL A N 1
ATOM 839 C CA . VAL A 1 112 ? -9.681 3.118 1.206 1.00 98.56 112 VAL A CA 1
ATOM 840 C C . VAL A 1 112 ? -9.310 4.052 2.343 1.00 98.56 112 VAL A C 1
ATOM 842 O O . VAL A 1 112 ? -8.135 4.252 2.638 1.00 98.56 112 VAL A O 1
ATOM 845 N N . LYS A 1 113 ? -10.328 4.615 2.991 1.00 98.62 113 LYS A N 1
ATOM 846 C CA . LYS A 1 113 ? -10.193 5.345 4.243 1.00 98.62 113 LYS A CA 1
ATOM 847 C C . LYS A 1 113 ? -10.975 4.636 5.337 1.00 98.62 113 LYS A C 1
ATOM 849 O O . LYS A 1 113 ? -12.185 4.439 5.204 1.00 98.62 113 LYS A O 1
ATOM 854 N N . ILE A 1 114 ? -10.280 4.279 6.411 1.00 98.69 114 ILE A N 1
ATOM 855 C CA . ILE A 1 114 ? -10.861 3.678 7.613 1.00 98.69 114 ILE A CA 1
ATOM 856 C C . ILE A 1 114 ? -10.954 4.759 8.685 1.00 98.69 114 ILE A C 1
ATOM 858 O O . ILE A 1 114 ? -9.994 5.492 8.916 1.00 98.69 114 ILE A O 1
ATOM 862 N N . TYR A 1 115 ? -12.116 4.866 9.319 1.00 98.56 115 TYR A N 1
ATOM 863 C CA . TYR A 1 115 ? -12.399 5.824 10.381 1.00 98.56 115 TYR A CA 1
ATOM 864 C C . TYR A 1 115 ? -12.441 5.105 11.724 1.00 98.56 115 TYR A C 1
ATOM 866 O O . TYR A 1 115 ? -12.964 3.990 11.805 1.00 98.56 115 TYR A O 1
ATOM 874 N N . THR A 1 116 ? -11.918 5.744 12.769 1.00 98.44 116 THR A N 1
ATOM 875 C CA . THR A 1 116 ? -12.007 5.243 14.144 1.00 98.44 116 THR A CA 1
ATOM 876 C C . THR A 1 116 ? -12.884 6.129 15.029 1.00 98.44 116 THR A C 1
ATOM 878 O O . THR A 1 116 ? -13.271 7.236 14.651 1.00 98.44 116 THR A O 1
ATOM 881 N N . ASP A 1 117 ? -13.229 5.630 16.211 1.00 97.81 117 ASP A N 1
ATOM 882 C CA . ASP A 1 117 ? -14.003 6.328 17.245 1.00 97.81 117 ASP A CA 1
ATOM 883 C C . ASP A 1 117 ? -13.243 7.476 17.925 1.00 97.81 117 ASP A C 1
ATOM 885 O O . ASP A 1 117 ? -13.864 8.384 18.471 1.00 97.81 117 ASP A O 1
ATOM 889 N N . GLN A 1 118 ? -11.913 7.485 17.833 1.00 95.75 118 GLN A N 1
ATOM 890 C CA . GLN A 1 118 ? -11.056 8.539 18.389 1.00 95.75 118 GLN A CA 1
ATOM 891 C C . GLN A 1 118 ? -10.602 9.570 17.341 1.00 95.75 118 GLN A C 1
ATOM 893 O O . GLN A 1 118 ? -9.690 10.356 17.587 1.00 95.75 118 GLN A O 1
ATOM 898 N N . GLY A 1 119 ? -11.213 9.572 16.151 1.00 94.88 119 GLY A N 1
ATOM 899 C CA . GLY A 1 119 ? -10.923 10.545 15.091 1.00 94.88 119 GLY A CA 1
ATOM 900 C C . GLY A 1 119 ? -9.634 10.288 14.302 1.00 94.88 119 GLY A C 1
ATOM 901 O O . GLY A 1 119 ? -9.329 11.053 13.386 1.00 94.88 119 GLY A O 1
ATOM 902 N N . ILE A 1 120 ? -8.903 9.209 14.598 1.00 97.31 120 ILE A N 1
ATOM 903 C CA . ILE A 1 120 ? -7.779 8.746 13.774 1.00 97.31 120 ILE A CA 1
ATOM 904 C C . ILE A 1 120 ? -8.345 8.126 12.496 1.00 97.31 120 ILE A C 1
ATOM 906 O O . ILE A 1 120 ? -9.373 7.446 12.507 1.00 97.31 120 ILE A O 1
ATOM 910 N N . THR A 1 121 ? -7.676 8.359 11.370 1.00 98.31 121 THR A N 1
ATOM 911 C CA . THR A 1 121 ? -8.075 7.752 10.101 1.00 98.31 121 THR A CA 1
ATOM 912 C C . THR A 1 121 ? -6.883 7.149 9.392 1.00 98.31 121 THR A C 1
ATOM 91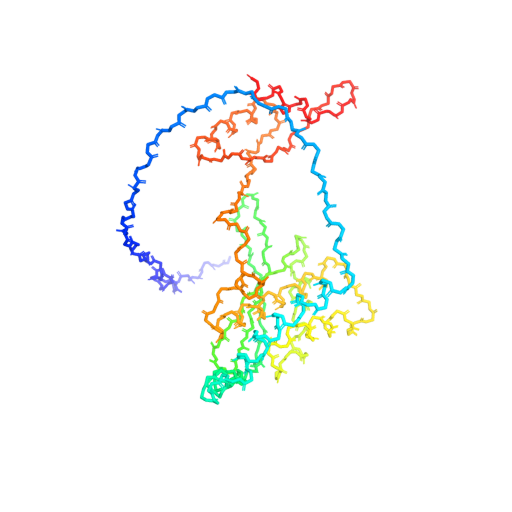4 O O . THR A 1 121 ? -5.844 7.796 9.317 1.00 98.31 121 THR A O 1
ATOM 917 N N . GLY A 1 122 ? -7.064 5.961 8.828 1.00 98.31 122 GLY A N 1
ATOM 918 C CA . GLY A 1 122 ? -6.055 5.289 8.014 1.00 98.31 122 GLY A CA 1
ATOM 919 C C . GLY A 1 122 ? -6.359 5.405 6.538 1.00 98.31 122 GLY A C 1
ATOM 920 O O . GLY A 1 122 ? -7.522 5.264 6.151 1.00 98.31 122 GLY A O 1
ATOM 921 N N . LEU A 1 123 ? -5.331 5.624 5.725 1.00 98.50 123 LEU A N 1
ATOM 922 C CA . LEU A 1 123 ? -5.406 5.590 4.272 1.00 98.50 123 LEU A CA 1
ATOM 923 C C . LEU A 1 123 ? -4.642 4.382 3.730 1.00 98.50 123 LEU A C 1
ATOM 925 O O . LEU A 1 123 ? -3.496 4.138 4.098 1.00 98.50 123 LEU A O 1
ATOM 929 N N . GLY A 1 124 ? -5.268 3.658 2.811 1.00 98.31 124 GLY A N 1
ATOM 930 C CA . GLY A 1 124 ? -4.641 2.550 2.106 1.00 98.31 124 GLY A CA 1
ATOM 931 C C . GLY A 1 124 ? -5.016 2.522 0.635 1.00 98.31 124 GLY A C 1
ATOM 932 O O . GLY A 1 124 ? -5.945 3.205 0.200 1.00 98.31 124 GLY A O 1
ATOM 933 N N . GLU A 1 125 ? -4.263 1.751 -0.136 1.00 97.75 125 GLU A N 1
ATOM 934 C CA . GLU A 1 125 ? -4.323 1.714 -1.594 1.00 97.75 125 GLU A CA 1
ATOM 935 C C . GLU A 1 125 ? -4.228 0.260 -2.067 1.00 97.75 125 GLU A C 1
ATOM 937 O O . GLU A 1 125 ? -3.514 -0.540 -1.467 1.00 97.75 125 GLU A O 1
ATOM 942 N N . GLY A 1 126 ? -4.990 -0.100 -3.099 1.00 95.94 126 GLY A N 1
ATOM 943 C CA . GLY A 1 126 ? -5.017 -1.469 -3.623 1.00 95.94 126 GLY A CA 1
ATOM 944 C C . GLY A 1 126 ? -5.429 -1.533 -5.083 1.00 95.94 126 GLY A C 1
ATOM 945 O O . GLY A 1 126 ? -6.264 -2.347 -5.461 1.00 95.94 126 GLY A O 1
ATOM 946 N N . SER A 1 127 ? -4.905 -0.646 -5.918 1.00 94.88 127 SER A N 1
ATOM 947 C CA . SER A 1 127 ? -5.329 -0.510 -7.309 1.00 94.88 127 SER A CA 1
ATOM 948 C C . SER A 1 127 ? -4.981 -1.749 -8.127 1.00 94.88 127 SER A C 1
ATOM 950 O O . SER A 1 127 ? -3.873 -2.282 -8.074 1.00 94.88 127 SER A O 1
ATOM 952 N N . VAL A 1 128 ? -5.932 -2.173 -8.955 1.00 93.94 128 VAL A N 1
ATOM 953 C CA . VAL A 1 128 ? -5.708 -3.155 -10.014 1.00 93.94 128 VAL A CA 1
ATOM 954 C C . VAL A 1 128 ? -6.211 -2.539 -11.304 1.00 93.94 128 VAL A C 1
ATOM 956 O O . VAL A 1 128 ? -7.402 -2.244 -11.430 1.00 93.94 128 VAL A O 1
ATOM 959 N N . THR A 1 129 ? -5.296 -2.347 -12.252 1.00 89.56 129 THR A N 1
ATOM 960 C CA . THR A 1 129 ? -5.591 -1.734 -13.547 1.00 89.56 129 THR A CA 1
ATOM 961 C C . THR A 1 129 ? -6.781 -2.422 -14.216 1.00 89.56 129 THR A C 1
ATOM 963 O O . THR A 1 129 ? -6.811 -3.650 -14.334 1.00 89.56 129 THR A O 1
ATOM 966 N N . SER A 1 130 ? -7.760 -1.626 -14.656 1.00 89.56 130 SER A N 1
ATOM 967 C CA . SER A 1 130 ? -8.975 -2.074 -15.354 1.00 89.56 130 SER A CA 1
ATOM 968 C C . SER A 1 130 ? -9.953 -2.911 -14.516 1.00 89.56 130 SER A C 1
ATOM 970 O O . SER A 1 130 ? -10.857 -3.547 -15.072 1.00 89.56 130 SER A O 1
ATOM 972 N N . LYS A 1 131 ? -9.781 -2.960 -13.190 1.00 94.06 131 LYS A N 1
ATOM 973 C CA . LYS A 1 131 ? -10.664 -3.678 -12.253 1.00 94.06 131 LYS A CA 1
ATOM 974 C C . LYS A 1 131 ? -11.032 -2.844 -11.029 1.00 94.06 131 LYS A C 1
ATOM 976 O O . LYS A 1 131 ? -11.346 -3.382 -9.971 1.00 94.06 131 LYS A O 1
ATOM 981 N N . GLU A 1 132 ? -11.043 -1.530 -11.177 1.00 94.19 132 GLU A N 1
ATOM 982 C CA . GLU A 1 132 ? -11.128 -0.578 -10.075 1.00 94.19 132 GLU A CA 1
ATOM 983 C C . GLU A 1 132 ? -12.448 -0.680 -9.315 1.00 94.19 132 GLU A C 1
ATOM 985 O O . GLU A 1 132 ? -12.450 -0.763 -8.090 1.00 94.19 132 GLU A O 1
ATOM 990 N N . ALA A 1 133 ? -13.568 -0.766 -10.038 1.00 94.69 133 ALA A N 1
ATOM 991 C CA . ALA A 1 133 ? -14.881 -0.963 -9.427 1.00 94.69 133 ALA A CA 1
ATOM 992 C C . ALA A 1 133 ? -14.969 -2.304 -8.679 1.00 94.69 133 ALA A C 1
ATOM 994 O O . ALA A 1 133 ? -15.503 -2.366 -7.577 1.00 94.69 133 ALA A O 1
ATOM 995 N N . THR A 1 134 ? -14.402 -3.375 -9.246 1.00 96.81 134 THR A N 1
ATOM 996 C CA . THR A 1 134 ? -14.402 -4.702 -8.613 1.00 96.81 134 THR A CA 1
ATOM 997 C C . THR A 1 134 ? -13.573 -4.709 -7.331 1.00 96.81 134 THR A C 1
ATOM 999 O O . THR A 1 134 ? -14.011 -5.254 -6.323 1.00 96.81 134 THR A O 1
ATOM 1002 N N . VAL A 1 135 ? -12.395 -4.083 -7.349 1.00 97.25 135 VAL A N 1
ATOM 1003 C CA . VAL A 1 135 ? -11.554 -3.932 -6.156 1.00 97.25 135 VAL A CA 1
ATOM 1004 C C . VAL A 1 135 ? -12.252 -3.075 -5.102 1.00 97.25 135 VAL A C 1
ATOM 1006 O O . VAL A 1 135 ? -12.263 -3.455 -3.936 1.00 97.25 135 VAL A O 1
ATOM 1009 N N . ALA A 1 136 ? -12.846 -1.940 -5.485 1.00 97.62 136 ALA A N 1
ATOM 1010 C CA . ALA A 1 136 ? -13.552 -1.068 -4.549 1.00 97.62 136 ALA A CA 1
ATOM 1011 C C . ALA A 1 136 ? -14.684 -1.816 -3.826 1.00 97.62 136 ALA A C 1
ATOM 1013 O O . ALA A 1 136 ? -14.812 -1.714 -2.606 1.00 97.62 136 ALA A O 1
ATOM 1014 N N . GLU A 1 137 ? -15.453 -2.629 -4.551 1.00 97.81 137 GLU A N 1
ATOM 1015 C CA . GLU A 1 137 ? -16.488 -3.467 -3.946 1.00 97.81 137 GLU A CA 1
ATOM 1016 C C . GLU A 1 137 ? -15.904 -4.560 -3.042 1.00 97.81 137 GLU A C 1
ATOM 1018 O O . GLU A 1 137 ? -16.369 -4.716 -1.914 1.00 97.81 137 GLU A O 1
ATOM 1023 N N . ALA A 1 138 ? -14.832 -5.240 -3.461 1.00 97.25 138 ALA A N 1
ATOM 1024 C CA . ALA A 1 138 ? -14.152 -6.234 -2.626 1.00 97.25 138 ALA A CA 1
ATOM 1025 C C . ALA A 1 138 ? -13.617 -5.626 -1.312 1.00 97.25 138 ALA A C 1
ATOM 1027 O O . ALA A 1 138 ? -13.740 -6.226 -0.247 1.00 97.25 138 ALA A O 1
ATOM 1028 N N . ILE A 1 139 ? -13.090 -4.397 -1.352 1.00 98.06 139 ILE A N 1
ATOM 1029 C CA . ILE A 1 139 ? -12.694 -3.660 -0.144 1.00 98.06 139 ILE A CA 1
ATOM 1030 C C . ILE A 1 139 ? -13.920 -3.359 0.732 1.00 98.06 139 ILE A C 1
ATOM 1032 O O . ILE A 1 139 ? -13.881 -3.532 1.954 1.00 98.06 139 ILE A O 1
ATOM 1036 N N . ARG A 1 140 ? -15.027 -2.914 0.123 1.00 97.69 140 ARG A N 1
ATOM 1037 C CA . ARG A 1 140 ? -16.266 -2.565 0.833 1.00 97.69 140 ARG A CA 1
ATOM 1038 C C . ARG A 1 140 ? -16.862 -3.761 1.579 1.00 97.69 140 ARG A C 1
ATOM 1040 O O . ARG A 1 140 ? -17.429 -3.572 2.656 1.00 97.69 140 ARG A O 1
ATOM 1047 N N . GLU A 1 141 ? -16.713 -4.981 1.068 1.00 96.19 141 GLU A N 1
ATOM 1048 C CA . GLU A 1 141 ? -17.177 -6.210 1.729 1.00 96.19 141 GLU A CA 1
ATOM 1049 C C . GLU A 1 141 ? -16.538 -6.426 3.114 1.00 96.19 141 GLU A C 1
ATOM 1051 O O . GLU A 1 141 ? -17.215 -6.880 4.044 1.00 96.19 141 GLU A O 1
ATOM 1056 N N . HIS A 1 142 ? -15.278 -6.015 3.310 1.00 96.94 142 HIS A N 1
ATOM 1057 C CA . HIS A 1 142 ? -14.586 -6.133 4.600 1.00 96.94 142 HIS A CA 1
ATOM 1058 C C . HIS A 1 142 ? -15.166 -5.226 5.695 1.00 96.94 142 HIS A C 1
ATOM 1060 O O . HIS A 1 142 ? -14.985 -5.501 6.886 1.00 96.94 142 HIS A O 1
ATOM 1066 N N . LYS A 1 143 ? -15.935 -4.192 5.329 1.00 97.06 143 LYS A N 1
ATOM 1067 C CA . LYS A 1 143 ? -16.569 -3.265 6.280 1.00 97.06 143 LYS A CA 1
ATOM 1068 C C . LYS A 1 143 ? -17.416 -3.987 7.325 1.00 97.06 143 LYS A C 1
ATOM 1070 O O . LYS A 1 143 ? -17.326 -3.669 8.507 1.00 97.06 143 LYS A O 1
ATOM 1075 N N . ARG A 1 144 ? -18.212 -4.980 6.907 1.00 95.38 144 ARG A N 1
ATOM 1076 C CA . ARG A 1 144 ? -19.091 -5.743 7.812 1.00 95.38 144 ARG A CA 1
ATOM 1077 C C . ARG A 1 144 ? -18.304 -6.441 8.922 1.00 95.38 144 ARG A C 1
ATOM 1079 O O . ARG A 1 144 ? -18.817 -6.595 10.024 1.00 95.38 144 ARG A O 1
ATOM 1086 N N . TYR A 1 145 ? -17.096 -6.901 8.612 1.00 96.56 145 TYR A N 1
ATOM 1087 C CA . TYR A 1 145 ? -16.235 -7.585 9.566 1.00 96.56 145 TYR A CA 1
ATOM 1088 C C . TYR A 1 145 ? -15.493 -6.599 10.479 1.00 96.56 145 TYR A C 1
ATOM 1090 O O . TYR A 1 145 ? -15.406 -6.856 11.678 1.00 96.56 145 TYR A O 1
ATOM 1098 N N . LEU A 1 146 ? -14.971 -5.499 9.923 1.00 97.44 146 LEU A N 1
ATOM 1099 C CA . LEU A 1 146 ? -14.073 -4.576 10.626 1.00 97.44 146 LEU A CA 1
ATOM 1100 C C . LEU A 1 146 ? -14.780 -3.635 11.603 1.00 97.44 146 LEU A C 1
ATOM 1102 O O . LEU A 1 146 ? -14.217 -3.338 12.652 1.00 97.44 146 LEU A O 1
ATOM 1106 N N . VAL A 1 147 ? -15.985 -3.151 11.279 1.00 98.19 147 VAL A N 1
ATOM 1107 C CA . VAL A 1 147 ? -16.692 -2.180 12.132 1.00 98.19 147 VAL A CA 1
ATOM 1108 C C . VAL A 1 147 ? -16.892 -2.746 13.543 1.00 98.19 147 VAL A C 1
ATOM 1110 O O . VAL A 1 147 ? -17.367 -3.865 13.724 1.00 98.19 147 VAL A O 1
ATOM 1113 N N . GLY A 1 148 ? -16.517 -1.954 14.549 1.00 97.56 148 GLY A N 1
ATOM 1114 C CA . GLY A 1 148 ? -16.560 -2.301 15.968 1.00 97.56 148 GLY A CA 1
ATOM 1115 C C . GLY A 1 148 ? -15.323 -3.033 16.498 1.00 97.56 148 GLY A C 1
ATOM 1116 O O . GLY A 1 148 ? -15.231 -3.220 17.712 1.00 97.56 148 GLY A O 1
ATOM 1117 N N . ARG A 1 149 ? -14.374 -3.432 15.638 1.00 97.25 149 ARG A N 1
ATOM 1118 C CA . ARG A 1 149 ? -13.133 -4.112 16.045 1.00 97.25 149 ARG A CA 1
ATOM 1119 C C . ARG A 1 149 ? -11.989 -3.138 16.285 1.00 97.25 149 ARG A C 1
ATOM 1121 O O . ARG A 1 149 ? -11.974 -2.041 15.725 1.00 97.25 149 ARG A O 1
ATOM 1128 N N . ASP A 1 150 ? -11.023 -3.585 17.082 1.00 96.81 150 ASP A N 1
ATOM 1129 C CA . ASP A 1 150 ? -9.777 -2.862 17.310 1.00 96.81 150 ASP A CA 1
ATOM 1130 C C . ASP A 1 150 ? -8.889 -2.936 16.058 1.00 96.81 150 ASP A C 1
ATOM 1132 O O . ASP A 1 150 ? -8.505 -4.038 15.672 1.00 96.81 150 ASP A O 1
ATOM 1136 N N . PRO A 1 151 ? -8.560 -1.814 15.389 1.00 97.12 151 PRO A N 1
ATOM 1137 C CA . PRO A 1 151 ? -7.740 -1.821 14.178 1.00 97.12 151 PRO A CA 1
ATOM 1138 C C . PRO A 1 151 ? -6.279 -2.244 14.411 1.00 97.12 151 PRO A C 1
ATOM 1140 O O . PRO A 1 151 ? -5.565 -2.475 13.437 1.00 97.12 151 PRO A O 1
ATOM 1143 N N . THR A 1 152 ? -5.817 -2.332 15.662 1.00 95.38 152 THR A N 1
ATOM 1144 C CA . THR A 1 152 ? -4.417 -2.632 16.006 1.00 95.38 152 THR A CA 1
ATOM 1145 C C . THR A 1 152 ? -4.075 -4.124 15.927 1.00 95.38 152 THR A C 1
ATOM 1147 O O . THR A 1 152 ? -2.902 -4.471 15.778 1.00 95.38 152 THR A O 1
ATOM 1150 N N . ASP A 1 153 ? -5.081 -5.005 15.897 1.00 95.75 153 ASP A N 1
ATOM 1151 C CA . ASP A 1 153 ? -4.929 -6.454 15.700 1.00 95.75 153 ASP A CA 1
ATOM 1152 C C . ASP A 1 153 ? -4.700 -6.817 14.214 1.00 95.75 153 ASP A C 1
ATOM 1154 O O . ASP A 1 153 ? -5.409 -7.641 13.629 1.00 95.75 153 ASP A O 1
ATOM 1158 N N . ILE A 1 154 ? -3.716 -6.175 13.572 1.00 97.44 154 ILE A N 1
ATOM 1159 C CA . ILE A 1 154 ? -3.508 -6.199 12.110 1.00 97.44 154 ILE A CA 1
ATOM 1160 C C . ILE A 1 154 ? -3.406 -7.629 11.564 1.00 97.44 154 ILE A C 1
ATOM 1162 O O . ILE A 1 154 ? -4.123 -7.979 10.627 1.00 97.44 154 ILE A O 1
ATOM 1166 N N . GLU A 1 155 ? -2.577 -8.479 12.178 1.00 97.81 155 GLU A N 1
ATOM 1167 C CA . GLU A 1 155 ? -2.399 -9.873 11.747 1.00 97.81 155 GLU A CA 1
ATOM 1168 C C . GLU A 1 155 ? -3.704 -10.672 11.863 1.00 97.81 155 GLU A C 1
ATOM 1170 O O . GLU A 1 155 ? -4.050 -11.453 10.977 1.00 97.81 155 GLU A O 1
ATOM 1175 N N . MET A 1 156 ? -4.483 -10.446 12.926 1.00 97.56 156 MET A N 1
ATOM 1176 C CA . MET A 1 156 ? -5.772 -11.115 13.097 1.00 97.56 156 MET A CA 1
ATOM 1177 C C . MET A 1 156 ? -6.747 -10.711 11.991 1.00 97.56 156 MET A C 1
ATOM 1179 O O . MET A 1 156 ? -7.434 -11.572 11.436 1.00 97.56 156 MET A O 1
ATOM 1183 N N . HIS A 1 157 ? -6.797 -9.424 11.641 1.00 98.06 157 HIS A N 1
ATOM 1184 C CA . HIS A 1 157 ? -7.640 -8.944 10.546 1.00 98.06 157 HIS A CA 1
ATOM 1185 C C . HIS A 1 157 ? -7.185 -9.482 9.202 1.00 98.06 157 HIS A C 1
ATOM 1187 O O . HIS A 1 157 ? -8.029 -9.927 8.428 1.00 98.06 157 HIS 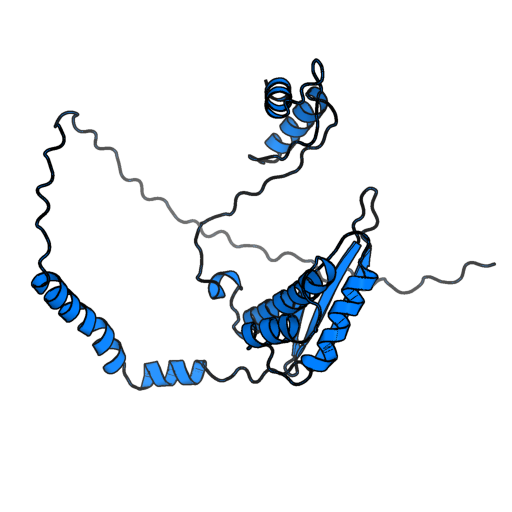A O 1
ATOM 1193 N N . TRP A 1 158 ? -5.879 -9.513 8.938 1.00 98.00 158 TRP A N 1
ATOM 1194 C CA . TRP A 1 158 ? -5.335 -10.089 7.712 1.00 98.00 158 TRP A CA 1
ATOM 1195 C C . TRP A 1 158 ? -5.734 -11.562 7.568 1.00 98.00 158 TRP A C 1
ATOM 1197 O O . TRP A 1 158 ? -6.335 -11.955 6.564 1.00 98.00 158 TRP A O 1
ATOM 1207 N N . GLN A 1 159 ? -5.504 -12.369 8.611 1.00 97.31 159 GLN A N 1
ATOM 1208 C CA . GLN A 1 159 ? -5.857 -13.790 8.617 1.00 97.31 159 GLN A CA 1
ATOM 1209 C C . GLN A 1 159 ? -7.363 -13.997 8.462 1.00 97.31 159 GLN A C 1
ATOM 1211 O O . GLN A 1 159 ? -7.790 -14.866 7.699 1.00 97.31 159 GLN A O 1
ATOM 1216 N N . ALA A 1 160 ? -8.180 -13.201 9.157 1.00 96.19 160 ALA A N 1
ATOM 1217 C CA . ALA A 1 160 ? -9.628 -13.277 9.050 1.00 96.19 160 ALA A CA 1
ATOM 1218 C C . ALA A 1 160 ? -10.096 -12.951 7.629 1.00 96.19 160 ALA A C 1
ATOM 1220 O O . ALA A 1 160 ? -10.825 -13.743 7.043 1.00 96.19 160 ALA A O 1
ATOM 1221 N N . MET A 1 161 ? -9.638 -11.847 7.037 1.00 96.75 161 MET A N 1
ATOM 1222 C CA . MET A 1 161 ? -10.030 -11.453 5.682 1.00 96.75 161 MET A CA 1
ATOM 1223 C C . MET A 1 161 ? -9.568 -12.464 4.625 1.00 96.75 161 MET A C 1
ATOM 1225 O O . MET A 1 161 ? -10.329 -12.773 3.711 1.00 96.75 161 MET A O 1
ATOM 1229 N N . TYR A 1 162 ? -8.367 -13.031 4.766 1.00 96.88 162 TYR A N 1
ATOM 1230 C CA . TYR A 1 162 ? -7.836 -14.009 3.813 1.00 96.88 162 TYR A CA 1
ATOM 1231 C C . TYR A 1 162 ? -8.489 -15.396 3.933 1.00 96.88 162 TYR A C 1
ATOM 1233 O O . TYR A 1 162 ? -8.652 -16.108 2.938 1.00 96.88 162 TYR A O 1
ATOM 1241 N N . ARG A 1 163 ? -8.851 -15.817 5.153 1.00 95.19 163 ARG A N 1
ATOM 1242 C CA . ARG A 1 163 ? -9.363 -17.173 5.432 1.00 95.19 163 ARG A CA 1
ATOM 1243 C C . ARG A 1 163 ? -10.883 -17.263 5.521 1.00 95.19 163 ARG A C 1
ATOM 1245 O O . ARG A 1 163 ? -11.400 -18.375 5.464 1.00 95.19 163 ARG A O 1
ATOM 1252 N N . TRP A 1 164 ? -11.581 -16.140 5.675 1.00 91.25 164 TRP A N 1
ATOM 1253 C CA . TRP A 1 164 ? -13.042 -16.085 5.713 1.00 91.25 164 TRP A CA 1
ATOM 1254 C C . TRP A 1 164 ? -13.715 -16.552 4.412 1.00 91.25 164 TRP A C 1
ATOM 1256 O O . TRP A 1 164 ? -14.634 -17.373 4.500 1.00 91.25 164 TRP A O 1
ATOM 1266 N N . PRO A 1 165 ? -13.304 -16.098 3.210 1.00 90.94 165 PRO A N 1
ATOM 1267 C CA . PRO A 1 165 ? -13.951 -16.543 1.988 1.00 90.94 165 PRO A CA 1
ATOM 1268 C C . PRO A 1 165 ? -13.507 -17.969 1.627 1.00 90.94 165 PRO A C 1
ATOM 1270 O O . PRO A 1 165 ? -12.344 -18.349 1.780 1.00 90.94 165 PRO A O 1
ATOM 1273 N N . ARG A 1 166 ? -14.445 -18.774 1.105 1.00 91.19 166 ARG A N 1
ATOM 1274 C CA . ARG A 1 166 ? -14.164 -20.148 0.644 1.00 91.19 166 ARG A CA 1
ATOM 1275 C C . ARG A 1 166 ? -13.112 -20.166 -0.467 1.00 91.19 166 ARG A C 1
ATOM 1277 O O . ARG A 1 166 ? -12.230 -21.023 -0.466 1.00 91.19 166 ARG A O 1
ATOM 1284 N N . TRP A 1 167 ? -13.231 -19.234 -1.410 1.00 92.94 167 TRP A N 1
ATOM 1285 C CA . TRP A 1 167 ? -12.261 -19.001 -2.476 1.00 92.94 167 TRP A CA 1
ATOM 1286 C C . TRP A 1 167 ? -11.476 -17.737 -2.155 1.00 92.94 167 TRP A C 1
ATOM 1288 O O . TRP A 1 167 ? -12.054 -16.725 -1.773 1.00 92.94 167 TRP A O 1
ATOM 1298 N N . ARG A 1 168 ? -10.156 -17.811 -2.287 1.00 92.94 168 ARG A N 1
ATOM 1299 C CA . ARG A 1 168 ? -9.224 -16.790 -1.803 1.00 92.94 168 ARG A CA 1
ATOM 1300 C C . ARG A 1 168 ? -8.084 -16.591 -2.789 1.00 92.94 168 ARG A C 1
ATOM 1302 O O . ARG A 1 168 ? -7.809 -17.476 -3.600 1.00 92.94 168 ARG A O 1
ATOM 1309 N N . GLY A 1 169 ? -7.399 -15.461 -2.670 1.00 91.62 169 GLY A N 1
ATOM 1310 C CA . GLY A 1 169 ? -6.265 -15.117 -3.518 1.00 91.62 169 GLY A CA 1
ATOM 1311 C C . GLY A 1 169 ? -6.655 -14.365 -4.790 1.00 91.62 169 GLY A C 1
ATOM 1312 O O . GLY A 1 169 ? -7.727 -13.770 -4.897 1.00 91.62 169 GLY A O 1
ATOM 1313 N N . GLY A 1 170 ? -5.753 -14.403 -5.770 1.00 95.44 170 GLY A N 1
ATOM 1314 C CA . GLY A 1 170 ? -5.883 -13.637 -7.005 1.00 95.44 170 GLY A CA 1
ATOM 1315 C C . GLY A 1 170 ? -5.629 -12.136 -6.806 1.00 95.44 170 GLY A C 1
ATOM 1316 O O . GLY A 1 170 ? -5.525 -11.657 -5.677 1.00 95.44 170 GLY A O 1
ATOM 1317 N N . PRO A 1 171 ? -5.516 -11.377 -7.907 1.00 96.06 171 PRO A N 1
ATOM 1318 C CA . PRO A 1 171 ? -5.141 -9.968 -7.846 1.00 96.06 171 PRO A CA 1
ATOM 1319 C C . PRO A 1 171 ? -6.207 -9.106 -7.163 1.00 96.06 171 PRO A C 1
ATOM 1321 O O . PRO A 1 171 ? -5.868 -8.168 -6.465 1.00 96.06 171 PRO A O 1
ATOM 1324 N N . ILE A 1 172 ? -7.494 -9.433 -7.309 1.00 96.75 172 ILE A N 1
ATOM 1325 C CA . ILE A 1 172 ? -8.577 -8.600 -6.768 1.00 96.75 172 ILE A CA 1
ATOM 1326 C C . ILE A 1 172 ? -8.662 -8.697 -5.245 1.00 96.75 172 ILE A C 1
ATOM 1328 O O . ILE A 1 172 ? -8.564 -7.682 -4.562 1.00 96.75 172 ILE A O 1
ATOM 1332 N N . LEU A 1 173 ? -8.830 -9.911 -4.708 1.00 97.00 173 LEU A N 1
ATOM 1333 C CA . LEU A 1 173 ? -9.033 -10.094 -3.269 1.00 97.00 173 LEU A CA 1
ATOM 1334 C C . LEU A 1 173 ? -7.765 -9.749 -2.483 1.00 97.00 173 LEU A C 1
ATOM 1336 O O . LEU A 1 173 ? -7.855 -9.115 -1.438 1.00 97.00 173 LEU A O 1
ATOM 1340 N N . ASN A 1 174 ? -6.581 -10.098 -3.000 1.00 97.38 174 ASN A N 1
ATOM 1341 C CA . ASN A 1 174 ? -5.331 -9.745 -2.328 1.00 97.38 174 ASN A CA 1
ATOM 1342 C C . ASN A 1 174 ? -5.082 -8.233 -2.336 1.00 97.38 174 ASN A C 1
ATOM 1344 O O . ASN A 1 174 ? -4.631 -7.705 -1.323 1.00 97.38 174 ASN A O 1
ATOM 1348 N N . SER A 1 175 ? -5.409 -7.525 -3.423 1.00 97.62 175 SER A N 1
ATOM 1349 C CA . SER A 1 175 ? -5.312 -6.062 -3.434 1.00 97.62 175 SER A CA 1
ATOM 1350 C C . SER A 1 175 ? -6.329 -5.403 -2.502 1.00 97.62 175 SER A C 1
ATOM 1352 O O . SER A 1 175 ? -6.002 -4.409 -1.859 1.00 97.62 175 SER A O 1
ATOM 1354 N N . ALA A 1 176 ? -7.530 -5.973 -2.355 1.00 98.00 176 ALA A N 1
ATOM 1355 C CA . ALA A 1 176 ? -8.512 -5.483 -1.390 1.00 98.00 176 ALA A CA 1
ATOM 1356 C C . ALA A 1 176 ? -8.026 -5.631 0.063 1.00 98.00 176 ALA A C 1
ATOM 1358 O O . ALA A 1 176 ? -8.100 -4.677 0.840 1.00 98.00 176 ALA A O 1
ATOM 1359 N N . ILE A 1 177 ? -7.464 -6.796 0.405 1.00 98.00 177 ILE A N 1
ATOM 1360 C CA . ILE A 1 177 ? -6.845 -7.043 1.715 1.00 98.00 177 ILE A CA 1
ATOM 1361 C C . ILE A 1 177 ? -5.668 -6.089 1.935 1.00 98.00 177 ILE A C 1
ATOM 1363 O O . ILE A 1 177 ? -5.575 -5.482 2.998 1.00 98.00 177 ILE A O 1
ATOM 1367 N N . SER A 1 178 ? -4.808 -5.913 0.928 1.00 98.19 178 SER A N 1
ATOM 1368 C CA . SER A 1 178 ? -3.653 -5.013 1.001 1.00 98.19 178 SER A CA 1
ATOM 1369 C C . SER A 1 178 ? -4.070 -3.566 1.270 1.00 98.19 178 SER A C 1
ATOM 1371 O O . SER A 1 178 ? -3.501 -2.933 2.157 1.00 98.19 178 SER A O 1
ATOM 1373 N N . ALA A 1 179 ? -5.109 -3.064 0.593 1.00 98.50 179 ALA A N 1
ATOM 1374 C CA . ALA A 1 179 ? -5.622 -1.716 0.830 1.00 98.50 179 ALA A CA 1
ATOM 1375 C C . ALA A 1 179 ? -6.070 -1.526 2.284 1.00 98.50 179 ALA A C 1
ATOM 1377 O O . ALA A 1 179 ? -5.737 -0.525 2.915 1.00 98.50 179 ALA A O 1
ATOM 1378 N N . VAL A 1 180 ? -6.807 -2.495 2.832 1.00 98.50 180 VAL A N 1
ATOM 1379 C CA . VAL A 1 180 ? -7.243 -2.452 4.231 1.00 98.50 180 VAL A CA 1
ATOM 1380 C C . VAL A 1 180 ? -6.042 -2.510 5.172 1.00 98.50 180 VAL A C 1
ATOM 1382 O O . VAL A 1 180 ? -5.939 -1.676 6.064 1.00 98.50 180 VAL A O 1
ATOM 1385 N N . GLU A 1 181 ? -5.124 -3.455 4.975 1.00 98.31 181 GLU A N 1
ATOM 1386 C CA . GLU A 1 181 ? -3.965 -3.649 5.850 1.00 98.31 181 GLU A CA 1
ATOM 1387 C C . GLU A 1 181 ? -3.072 -2.401 5.908 1.00 98.31 181 GLU A C 1
ATOM 1389 O O . GLU A 1 181 ? -2.684 -1.975 6.995 1.00 98.31 181 GLU A O 1
ATOM 1394 N N . ILE A 1 182 ? -2.808 -1.761 4.763 1.00 98.56 182 ILE A N 1
ATOM 1395 C CA . ILE A 1 182 ? -2.047 -0.504 4.702 1.00 98.56 182 ILE A CA 1
ATOM 1396 C C . ILE A 1 182 ? -2.735 0.580 5.543 1.00 98.56 182 ILE A C 1
ATOM 1398 O O . ILE A 1 182 ? -2.067 1.263 6.320 1.00 98.56 182 ILE A O 1
ATOM 1402 N N . ALA A 1 183 ? -4.063 0.705 5.454 1.00 98.69 183 ALA A N 1
ATOM 1403 C CA . ALA A 1 183 ? -4.816 1.666 6.258 1.00 98.69 183 ALA A CA 1
ATOM 1404 C C . ALA A 1 183 ? -4.763 1.346 7.764 1.00 98.69 183 ALA A C 1
ATOM 1406 O O . ALA A 1 183 ? -4.711 2.263 8.583 1.00 98.69 183 ALA A O 1
ATOM 1407 N N . LEU A 1 184 ? -4.749 0.067 8.150 1.00 98.56 184 LEU A N 1
ATOM 1408 C CA . LEU A 1 184 ? -4.592 -0.335 9.553 1.00 98.56 184 LEU A CA 1
ATOM 1409 C C . LEU A 1 184 ? -3.188 -0.001 10.084 1.00 98.56 184 LEU A C 1
ATOM 1411 O O . LEU A 1 184 ? -3.060 0.526 11.190 1.00 98.56 184 LEU A O 1
ATOM 1415 N N . TRP A 1 185 ? -2.141 -0.225 9.283 1.00 98.56 185 TRP A N 1
ATOM 1416 C CA . TRP A 1 185 ? -0.777 0.199 9.614 1.00 98.56 185 TRP A CA 1
ATOM 1417 C C . TRP A 1 185 ? -0.648 1.718 9.742 1.00 98.56 185 TRP A C 1
ATOM 1419 O O . TRP A 1 185 ? 0.053 2.197 10.636 1.00 98.56 185 TRP A O 1
ATOM 1429 N N . ASP A 1 186 ? -1.334 2.478 8.888 1.00 98.56 186 ASP A N 1
ATOM 1430 C CA . ASP A 1 186 ? -1.390 3.938 8.972 1.00 98.56 186 ASP A CA 1
ATOM 1431 C C . ASP A 1 186 ? -2.059 4.404 10.278 1.00 98.56 186 ASP A C 1
ATOM 1433 O O . ASP A 1 186 ? -1.496 5.230 10.999 1.00 98.56 186 ASP A O 1
ATOM 1437 N N . ILE A 1 187 ? -3.187 3.792 10.667 1.00 98.19 187 ILE A N 1
ATOM 1438 C CA . ILE A 1 187 ? -3.834 4.046 11.969 1.00 98.19 187 ILE A CA 1
ATOM 1439 C C . ILE A 1 187 ? -2.874 3.755 13.120 1.00 98.19 187 ILE A C 1
ATOM 1441 O O . ILE A 1 187 ? -2.742 4.583 14.019 1.00 98.19 187 ILE A O 1
ATOM 1445 N N . LEU A 1 188 ? -2.197 2.605 13.102 1.00 97.31 188 LEU A N 1
ATOM 1446 C CA . LEU A 1 188 ? -1.278 2.215 14.170 1.00 97.31 188 LEU A CA 1
ATOM 1447 C C . LEU A 1 188 ? -0.093 3.186 14.280 1.00 97.31 188 LEU A C 1
ATOM 1449 O O . LEU A 1 188 ? 0.263 3.608 15.380 1.00 97.31 188 LEU A O 1
ATOM 1453 N N . GLY A 1 189 ? 0.492 3.581 13.146 1.00 97.19 189 GLY A N 1
ATOM 1454 C CA . GLY A 1 189 ? 1.569 4.568 13.102 1.00 97.19 189 GLY A CA 1
ATOM 1455 C C . GLY A 1 189 ? 1.142 5.922 13.668 1.00 97.19 189 GLY A C 1
ATOM 1456 O O . GLY A 1 189 ? 1.840 6.489 14.512 1.00 97.19 189 GLY A O 1
ATOM 1457 N N . GLN A 1 190 ? -0.033 6.413 13.266 1.00 96.81 190 GLN A N 1
ATOM 1458 C CA . GLN A 1 190 ? -0.598 7.663 13.778 1.00 96.81 190 GLN A CA 1
ATOM 1459 C C . GLN A 1 190 ? -0.923 7.582 15.274 1.00 96.81 190 GLN A C 1
ATOM 1461 O O . GLN A 1 190 ? -0.542 8.480 16.023 1.00 96.81 190 GLN A O 1
ATOM 1466 N N . ALA A 1 191 ? -1.558 6.498 15.725 1.00 95.50 191 ALA A N 1
ATOM 1467 C CA . ALA A 1 191 ? -1.924 6.293 17.126 1.00 95.50 191 ALA A CA 1
ATOM 1468 C C . ALA A 1 191 ? -0.702 6.232 18.053 1.00 95.50 191 ALA A C 1
ATOM 1470 O O . ALA A 1 191 ? -0.742 6.741 19.170 1.00 95.50 191 ALA A O 1
ATOM 1471 N N . LEU A 1 192 ? 0.405 5.654 17.577 1.00 94.44 192 LEU A N 1
ATOM 1472 C CA . LEU A 1 192 ? 1.663 5.573 18.324 1.00 94.44 192 LEU A CA 1
ATOM 1473 C C . LEU A 1 192 ? 2.582 6.787 18.117 1.00 94.44 192 LEU A C 1
ATOM 1475 O O . LEU A 1 192 ? 3.635 6.874 18.753 1.00 94.44 192 LEU A O 1
ATOM 1479 N N . GLY A 1 193 ? 2.238 7.707 17.211 1.00 95.12 193 GLY A N 1
ATOM 1480 C CA . GLY A 1 193 ? 3.109 8.816 16.821 1.00 95.12 193 GLY A CA 1
ATOM 1481 C C . GLY A 1 193 ? 4.448 8.353 16.231 1.00 95.12 193 GLY A C 1
ATOM 1482 O O . GLY A 1 193 ? 5.461 9.036 16.386 1.00 95.12 193 GLY A O 1
ATOM 1483 N N . GLN A 1 194 ? 4.477 7.179 15.593 1.00 96.25 194 GLN A N 1
ATOM 1484 C CA . GLN A 1 194 ? 5.679 6.582 15.015 1.00 96.25 194 GLN A CA 1
ATOM 1485 C C . GLN A 1 194 ? 5.516 6.366 13.510 1.00 96.25 194 GLN A C 1
ATOM 1487 O O . GLN A 1 194 ? 4.473 5.902 13.053 1.00 96.25 194 GLN A O 1
ATOM 1492 N N . PRO A 1 195 ? 6.560 6.620 12.707 1.00 96.62 195 PRO A N 1
ATOM 1493 C CA . PRO A 1 195 ? 6.540 6.202 11.317 1.00 96.62 195 PRO A CA 1
ATOM 1494 C C . PRO A 1 195 ? 6.548 4.667 11.218 1.00 96.62 195 PRO A C 1
ATOM 1496 O O . PRO A 1 195 ? 7.299 3.999 11.930 1.00 96.62 195 PRO A O 1
ATOM 1499 N N . ILE A 1 196 ? 5.774 4.112 10.281 1.00 97.25 196 ILE A N 1
ATOM 1500 C CA . ILE A 1 196 ? 5.563 2.658 10.129 1.00 97.25 196 ILE A CA 1
ATOM 1501 C C . ILE A 1 196 ? 6.887 1.887 10.003 1.00 97.25 196 ILE A C 1
ATOM 1503 O O . ILE A 1 196 ? 7.063 0.853 10.635 1.00 97.25 196 ILE A O 1
ATOM 1507 N N . TRP A 1 197 ? 7.878 2.411 9.273 1.00 96.50 197 TRP A N 1
ATOM 1508 C CA . TRP A 1 197 ? 9.182 1.746 9.135 1.00 96.50 197 TRP A CA 1
ATOM 1509 C C . TRP A 1 197 ? 9.916 1.539 10.473 1.00 96.50 197 TRP A C 1
ATOM 1511 O O . TRP A 1 197 ? 10.723 0.619 10.584 1.00 96.50 197 TRP A O 1
ATOM 1521 N N . ARG A 1 198 ? 9.654 2.364 11.503 1.00 96.56 198 ARG A N 1
ATOM 1522 C CA . ARG A 1 198 ? 10.186 2.125 12.857 1.00 96.56 198 ARG A CA 1
ATOM 1523 C C . ARG A 1 198 ? 9.498 0.944 13.523 1.00 96.56 198 ARG A C 1
ATOM 1525 O O . ARG A 1 198 ? 10.178 0.165 14.180 1.00 96.56 198 ARG A O 1
ATOM 1532 N N . LEU A 1 199 ? 8.190 0.803 13.317 1.00 95.44 199 LEU A N 1
ATOM 1533 C CA . LEU A 1 199 ? 7.400 -0.320 13.826 1.00 95.44 199 LEU A CA 1
ATOM 1534 C C . LEU A 1 199 ? 7.809 -1.644 13.163 1.00 95.44 199 LEU A C 1
ATOM 1536 O O . LEU A 1 199 ? 7.839 -2.673 13.824 1.00 95.44 199 LEU A O 1
ATOM 1540 N N . LEU A 1 200 ? 8.216 -1.603 11.892 1.00 95.94 200 LEU A N 1
ATOM 1541 C CA . LEU A 1 200 ? 8.687 -2.765 11.126 1.00 95.94 200 LEU A CA 1
ATOM 1542 C C . LEU A 1 200 ? 10.136 -3.200 11.440 1.00 95.94 200 LEU A C 1
ATOM 1544 O O . LEU A 1 200 ? 10.691 -4.031 10.725 1.00 95.94 200 LEU A O 1
ATOM 1548 N N . GLY A 1 201 ? 10.770 -2.645 12.478 1.00 95.75 201 GLY A N 1
ATOM 1549 C CA . GLY A 1 201 ? 12.123 -3.036 12.905 1.00 95.75 201 GLY A CA 1
ATOM 1550 C C . GLY A 1 201 ? 13.202 -1.969 12.713 1.00 95.75 201 GLY A C 1
ATOM 1551 O O . GLY A 1 201 ? 14.376 -2.221 12.977 1.00 95.75 201 GLY A O 1
ATOM 1552 N N . GLY A 1 202 ? 12.832 -0.756 12.304 1.00 96.06 202 GLY A N 1
ATOM 1553 C CA . GLY A 1 202 ? 13.760 0.367 12.236 1.00 96.06 202 GLY A CA 1
ATOM 1554 C C . GLY A 1 202 ? 14.524 0.479 10.917 1.00 96.06 202 GLY A C 1
ATOM 1555 O O . GLY A 1 202 ? 14.205 -0.125 9.895 1.00 96.06 202 GLY A O 1
ATOM 1556 N N . ARG A 1 203 ? 15.517 1.370 10.910 1.00 95.75 203 ARG A N 1
ATOM 1557 C CA . ARG A 1 203 ? 16.219 1.784 9.693 1.00 95.75 203 ARG A CA 1
ATOM 1558 C C . ARG A 1 203 ? 17.323 0.785 9.356 1.00 95.75 203 ARG A C 1
ATOM 1560 O O . ARG A 1 203 ? 18.326 0.735 10.053 1.00 95.75 203 ARG A O 1
ATOM 1567 N N . ALA A 1 204 ? 17.183 0.083 8.235 1.00 96.56 204 ALA A N 1
ATOM 1568 C CA . ALA A 1 204 ? 18.234 -0.794 7.705 1.00 96.56 204 ALA A CA 1
ATOM 1569 C C . ALA A 1 204 ? 19.235 -0.084 6.766 1.00 96.56 204 ALA A C 1
ATOM 1571 O O . ALA A 1 204 ? 20.234 -0.675 6.369 1.00 96.56 204 ALA A O 1
ATOM 1572 N N . ARG A 1 205 ? 18.952 1.156 6.339 1.00 96.50 205 ARG A N 1
ATOM 1573 C CA . ARG A 1 205 ? 19.790 1.924 5.400 1.00 96.50 205 ARG A CA 1
ATOM 1574 C C . ARG A 1 205 ? 19.544 3.421 5.485 1.00 96.50 205 ARG A C 1
ATOM 1576 O O . ARG A 1 205 ? 18.441 3.846 5.832 1.00 96.50 205 ARG A O 1
ATOM 1583 N N . ASP A 1 206 ? 20.533 4.219 5.079 1.00 96.56 206 ASP A N 1
ATOM 1584 C CA . ASP A 1 206 ? 20.392 5.668 5.163 1.00 96.56 206 ASP A CA 1
ATOM 1585 C C . ASP A 1 206 ? 19.410 6.265 4.148 1.00 96.56 206 ASP A C 1
ATOM 1587 O O . ASP A 1 206 ? 18.629 7.167 4.453 1.00 96.56 206 ASP A O 1
ATOM 1591 N N . ARG A 1 207 ? 19.428 5.727 2.935 1.00 95.19 207 ARG A N 1
ATOM 1592 C CA . ARG A 1 207 ? 18.599 6.158 1.814 1.00 95.19 207 ARG A CA 1
ATOM 1593 C C . ARG A 1 207 ? 18.219 4.947 0.976 1.00 95.19 207 ARG A C 1
ATOM 1595 O O . ARG A 1 207 ? 18.957 3.963 0.945 1.00 95.19 207 ARG A O 1
ATOM 1602 N N . VAL A 1 208 ? 17.075 5.020 0.305 1.00 95.12 208 VAL A N 1
ATOM 1603 C CA . VAL A 1 208 ? 16.644 4.021 -0.681 1.00 95.12 208 VAL A CA 1
ATOM 1604 C C . VAL A 1 208 ? 16.987 4.569 -2.063 1.00 95.12 208 VAL A C 1
ATOM 1606 O O . VAL A 1 208 ? 16.609 5.695 -2.383 1.00 95.12 208 VAL A O 1
ATOM 1609 N N . GLN A 1 209 ? 17.736 3.810 -2.864 1.00 94.81 209 GLN A N 1
ATOM 1610 C CA . GLN A 1 209 ? 17.973 4.174 -4.259 1.00 94.81 209 GLN A CA 1
ATOM 1611 C C . GLN A 1 209 ? 16.685 3.939 -5.050 1.00 94.81 209 GLN A C 1
ATOM 1613 O O . GLN A 1 209 ? 16.123 2.847 -5.012 1.0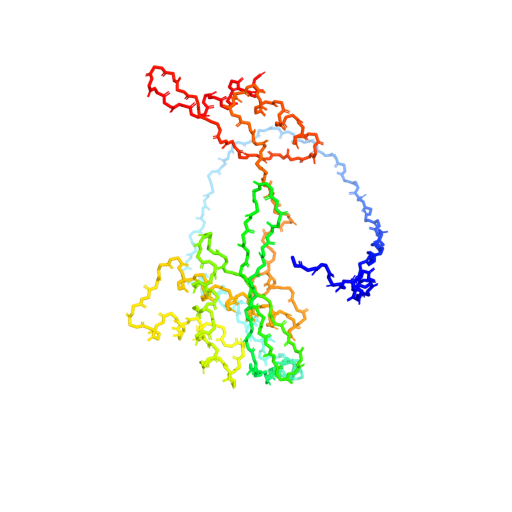0 94.81 209 GLN A O 1
ATOM 1618 N N . MET A 1 210 ? 16.228 4.969 -5.754 1.00 95.56 210 MET A N 1
ATOM 1619 C CA . MET A 1 210 ? 15.074 4.892 -6.645 1.00 95.56 210 MET A CA 1
ATOM 1620 C C . MET A 1 210 ? 15.555 4.723 -8.091 1.00 95.56 210 MET A C 1
ATOM 1622 O O . MET A 1 210 ? 16.652 5.164 -8.438 1.00 95.56 210 MET A O 1
ATOM 1626 N N . TYR A 1 211 ? 14.723 4.116 -8.935 1.00 94.06 211 TYR A N 1
ATOM 1627 C CA . TYR A 1 211 ? 14.925 4.075 -10.384 1.00 94.06 211 TYR A CA 1
ATOM 1628 C C . TYR A 1 211 ? 13.779 4.801 -11.092 1.00 94.06 211 TYR A C 1
ATOM 1630 O O . TYR A 1 211 ? 12.691 4.947 -10.533 1.00 94.06 211 TYR A O 1
ATOM 1638 N N . VAL A 1 212 ? 14.011 5.218 -12.334 1.00 92.81 212 VAL A N 1
ATOM 1639 C CA . VAL A 1 212 ? 12.995 5.862 -13.180 1.00 92.81 212 VAL A CA 1
ATOM 1640 C C . VAL A 1 212 ? 12.865 5.149 -14.521 1.00 92.81 212 VAL A C 1
ATOM 1642 O O . VAL A 1 212 ? 13.758 4.424 -14.952 1.00 92.81 212 VAL A O 1
ATOM 1645 N N . HIS A 1 213 ? 11.739 5.328 -15.200 1.00 89.12 213 HIS A N 1
ATOM 1646 C CA . HIS A 1 213 ? 11.578 4.874 -16.574 1.00 89.12 213 HIS A CA 1
ATOM 1647 C C . HIS A 1 213 ? 11.945 6.011 -17.533 1.00 89.12 213 HIS A C 1
ATOM 1649 O O . HIS A 1 213 ? 11.232 7.010 -17.586 1.00 89.12 213 HIS A O 1
ATOM 1655 N N . ALA A 1 214 ? 13.041 5.864 -18.282 1.00 85.88 214 ALA A N 1
ATOM 1656 C CA . ALA A 1 214 ? 13.479 6.889 -19.236 1.00 85.88 214 ALA A CA 1
ATOM 1657 C C . ALA A 1 214 ? 12.617 6.910 -20.515 1.00 85.88 214 ALA A C 1
ATOM 1659 O O . ALA A 1 214 ? 12.506 7.941 -21.171 1.00 85.88 214 ALA A O 1
ATOM 1660 N N . GLY A 1 215 ? 11.960 5.792 -20.851 1.00 82.81 215 GLY A N 1
ATOM 1661 C CA . GLY A 1 215 ? 11.168 5.660 -22.077 1.00 82.81 215 GLY A CA 1
ATOM 1662 C C . GLY A 1 215 ? 12.008 5.720 -23.356 1.00 82.81 215 GLY A C 1
ATOM 1663 O O . GLY A 1 215 ? 13.223 5.883 -23.314 1.00 82.81 215 GLY A O 1
ATOM 1664 N N . GLY A 1 216 ? 11.352 5.596 -24.507 1.00 83.94 216 GLY A N 1
ATOM 1665 C CA . GLY A 1 216 ? 12.005 5.476 -25.813 1.00 83.94 216 GLY A CA 1
ATOM 1666 C C . GLY A 1 216 ? 11.686 4.134 -26.467 1.00 83.94 216 GLY A C 1
ATOM 1667 O O . GLY A 1 216 ? 11.493 3.137 -25.774 1.00 83.94 216 GLY A O 1
ATOM 1668 N N . ASN A 1 217 ? 11.610 4.135 -27.798 1.00 82.06 217 ASN A N 1
ATOM 1669 C CA . ASN A 1 217 ? 11.237 2.967 -28.607 1.00 82.06 217 ASN A CA 1
ATOM 1670 C C . ASN A 1 217 ? 12.403 2.454 -29.475 1.00 82.06 217 ASN A C 1
ATOM 1672 O O . ASN A 1 217 ? 12.248 1.467 -30.183 1.00 82.06 217 ASN A O 1
ATOM 1676 N N . SER A 1 218 ? 13.557 3.124 -29.425 1.00 80.94 218 SER A N 1
ATOM 1677 C CA . SER A 1 218 ? 14.801 2.759 -30.114 1.00 80.94 218 SER A CA 1
ATOM 1678 C C . SER A 1 218 ? 16.012 3.017 -29.206 1.00 80.94 218 SER A C 1
ATOM 1680 O O . SER A 1 218 ? 15.888 3.851 -28.294 1.00 80.94 218 SER A O 1
ATOM 1682 N N . PRO A 1 219 ? 17.173 2.384 -29.467 1.00 81.62 219 PRO A N 1
ATOM 1683 C CA . PRO A 1 219 ? 18.406 2.633 -28.720 1.00 81.62 219 PRO A CA 1
ATOM 1684 C C . PRO A 1 219 ? 18.762 4.121 -28.620 1.00 81.62 219 PRO A C 1
ATOM 1686 O O . PRO A 1 219 ? 19.028 4.622 -27.531 1.00 81.62 219 PRO A O 1
ATOM 1689 N N . GLU A 1 220 ? 18.667 4.864 -29.722 1.00 84.06 220 GLU A N 1
ATOM 1690 C CA . GLU A 1 220 ? 19.054 6.278 -29.805 1.00 84.06 220 GLU A CA 1
ATOM 1691 C C . GLU A 1 220 ? 18.085 7.175 -29.026 1.00 84.06 220 GLU A C 1
ATOM 1693 O O . GLU A 1 220 ? 18.489 8.094 -28.309 1.00 84.06 220 GLU A O 1
ATOM 1698 N N . SER A 1 221 ? 16.778 6.905 -29.137 1.00 87.44 221 SER A N 1
ATOM 1699 C CA . SER A 1 221 ? 15.766 7.650 -28.378 1.00 87.44 221 SER A CA 1
ATOM 1700 C C . SER A 1 221 ? 15.914 7.421 -26.872 1.00 87.44 221 SER A C 1
ATOM 1702 O O . SER A 1 221 ? 15.778 8.361 -26.086 1.00 87.44 221 SER A O 1
ATOM 1704 N N . TYR A 1 222 ? 16.254 6.193 -26.472 1.00 87.19 222 TYR A N 1
ATOM 1705 C CA . TYR A 1 222 ? 16.522 5.856 -25.084 1.00 87.19 222 TYR A CA 1
ATOM 1706 C C . TYR A 1 222 ? 17.803 6.520 -24.578 1.00 87.19 222 TYR A C 1
ATOM 1708 O O . TYR A 1 222 ? 17.780 7.108 -23.500 1.00 87.19 222 TYR A O 1
ATOM 1716 N N . ALA A 1 223 ? 18.885 6.493 -25.364 1.00 85.56 223 ALA A N 1
ATOM 1717 C CA . ALA A 1 223 ? 20.151 7.168 -25.074 1.00 85.56 223 ALA A CA 1
ATOM 1718 C C . ALA A 1 223 ? 19.931 8.633 -24.692 1.00 85.56 223 ALA A C 1
ATOM 1720 O O . ALA A 1 223 ? 20.359 9.107 -23.637 1.00 85.56 223 ALA A O 1
ATOM 1721 N N . LYS A 1 224 ? 19.178 9.337 -25.543 1.00 88.88 224 LYS A N 1
ATOM 1722 C CA . LYS A 1 224 ? 18.838 10.745 -25.360 1.00 88.88 224 LYS A CA 1
ATOM 1723 C C . LYS A 1 224 ? 18.043 10.974 -24.074 1.00 88.88 224 LYS A C 1
ATOM 1725 O O . LYS A 1 224 ? 18.380 11.870 -23.301 1.00 88.88 224 LYS A O 1
ATOM 1730 N N . ASN A 1 225 ? 17.012 10.167 -23.826 1.00 90.25 225 ASN A N 1
ATOM 1731 C CA . ASN A 1 225 ? 16.196 10.289 -22.617 1.00 90.25 225 ASN A CA 1
ATOM 1732 C C . ASN A 1 225 ? 16.993 9.947 -21.352 1.00 90.25 225 ASN A C 1
ATOM 1734 O O . ASN A 1 225 ? 16.832 10.595 -20.320 1.00 90.25 225 ASN A O 1
ATOM 1738 N N . TRP A 1 226 ? 17.882 8.957 -21.430 1.00 88.06 226 TRP A N 1
ATOM 1739 C CA . TRP A 1 226 ? 18.766 8.581 -20.337 1.00 88.06 226 TRP A CA 1
ATOM 1740 C C . TRP A 1 226 ? 19.732 9.706 -19.976 1.00 88.06 226 TRP A C 1
ATOM 1742 O O . TRP A 1 226 ? 19.908 9.984 -18.792 1.00 88.06 226 TRP A O 1
ATOM 1752 N N . LEU A 1 227 ? 20.317 10.394 -20.961 1.00 89.25 227 LEU A N 1
ATOM 1753 C CA . LEU A 1 227 ? 21.175 11.552 -20.700 1.00 89.25 227 LEU A CA 1
ATOM 1754 C C . LEU A 1 227 ? 20.433 12.640 -19.916 1.00 89.25 227 LEU A C 1
ATOM 1756 O O . LEU A 1 227 ? 20.994 13.174 -18.961 1.00 89.25 227 LEU A O 1
ATOM 1760 N N . GLN A 1 228 ? 19.171 12.912 -20.257 1.00 90.06 228 GLN A N 1
ATOM 1761 C CA . GLN A 1 228 ? 18.336 13.856 -19.508 1.00 90.06 228 GLN A CA 1
ATOM 1762 C C . GLN A 1 228 ? 18.086 13.375 -18.074 1.00 90.06 228 GLN A C 1
ATOM 1764 O O . GLN A 1 228 ? 18.357 14.082 -17.110 1.00 90.06 228 GLN A O 1
ATOM 1769 N N . VAL A 1 229 ? 17.638 12.132 -17.924 1.00 91.38 229 VAL A N 1
ATOM 1770 C CA . VAL A 1 229 ? 17.389 11.504 -16.623 1.00 91.38 229 VAL A CA 1
ATOM 1771 C C . VAL A 1 229 ? 18.650 11.507 -15.741 1.00 91.38 229 VAL A C 1
ATOM 1773 O O . VAL A 1 229 ? 18.584 11.747 -14.536 1.00 91.38 229 VAL A O 1
ATOM 1776 N N . LYS A 1 230 ? 19.827 11.295 -16.329 1.00 91.56 230 LYS A N 1
ATOM 1777 C CA . LYS A 1 230 ? 21.109 11.355 -15.622 1.00 91.56 230 LYS A CA 1
ATOM 1778 C C . LYS A 1 230 ? 21.446 12.776 -15.165 1.00 91.56 230 LYS A C 1
ATOM 1780 O O . LYS A 1 230 ? 21.969 12.938 -14.064 1.00 91.56 230 LYS A O 1
ATOM 1785 N N . GLN A 1 231 ? 21.140 13.794 -15.974 1.00 93.75 231 GLN A N 1
ATOM 1786 C CA . GLN A 1 231 ? 21.283 15.203 -15.579 1.00 93.75 231 GLN A CA 1
ATOM 1787 C C . GLN A 1 231 ? 20.375 15.554 -14.393 1.00 93.75 231 GLN A C 1
ATOM 1789 O O . GLN A 1 231 ? 20.802 16.288 -13.505 1.00 93.75 231 GLN A O 1
ATOM 1794 N N . ASP A 1 232 ? 19.188 14.948 -14.313 1.00 92.94 232 ASP A N 1
ATOM 1795 C CA . ASP A 1 232 ? 18.267 15.095 -13.177 1.00 92.94 232 ASP A CA 1
ATOM 1796 C C . ASP A 1 232 ? 18.752 14.355 -11.904 1.00 92.94 232 ASP A C 1
ATOM 1798 O O . ASP A 1 232 ? 18.105 14.403 -10.857 1.00 92.94 232 ASP A O 1
ATOM 1802 N N . GLY A 1 233 ? 19.903 13.672 -11.969 1.00 93.69 233 GLY A N 1
ATOM 1803 C CA . GLY A 1 233 ? 20.559 13.018 -10.835 1.00 93.69 233 GLY A CA 1
ATOM 1804 C C . GLY A 1 233 ? 20.197 11.545 -10.643 1.00 93.69 233 GLY A C 1
ATOM 1805 O O . GLY A 1 233 ? 20.622 10.929 -9.659 1.00 93.69 233 GLY A O 1
ATOM 1806 N N . TRP A 1 234 ? 19.440 10.948 -11.566 1.00 94.00 234 TRP A N 1
ATOM 1807 C CA . TRP A 1 234 ? 19.131 9.524 -11.507 1.00 94.00 234 TRP A CA 1
ATOM 1808 C C . TRP A 1 234 ? 20.353 8.677 -11.857 1.00 94.00 234 TRP A C 1
ATOM 1810 O O . TRP A 1 234 ? 21.069 8.917 -12.828 1.00 94.00 234 TRP A O 1
ATOM 1820 N N . THR A 1 235 ? 20.560 7.632 -11.064 1.00 91.56 235 THR A N 1
ATOM 1821 C CA . THR A 1 235 ? 21.670 6.682 -11.231 1.00 91.56 235 THR A CA 1
ATOM 1822 C C . THR A 1 235 ? 21.210 5.299 -11.680 1.00 91.56 235 THR A C 1
ATOM 1824 O O . THR A 1 235 ? 22.044 4.457 -11.999 1.00 91.56 235 THR A O 1
ATOM 1827 N N . ALA A 1 236 ? 19.896 5.065 -11.731 1.00 91.44 236 ALA A N 1
ATOM 1828 C CA . ALA A 1 236 ? 19.289 3.818 -12.175 1.00 91.44 236 ALA A CA 1
ATOM 1829 C C . ALA A 1 236 ? 18.049 4.105 -13.030 1.00 91.44 236 ALA A C 1
ATOM 1831 O O . ALA A 1 236 ? 17.225 4.960 -12.688 1.00 91.44 236 ALA A O 1
ATOM 1832 N N . CYS A 1 237 ? 17.899 3.363 -14.124 1.00 88.06 237 CYS A N 1
ATOM 1833 C CA . CYS A 1 237 ? 16.766 3.470 -15.033 1.00 88.06 237 CYS A CA 1
ATOM 1834 C C . CYS A 1 237 ? 16.270 2.096 -15.490 1.00 88.06 237 CYS A C 1
ATOM 1836 O O . CYS A 1 237 ? 17.027 1.129 -15.545 1.00 88.06 237 CYS A O 1
ATOM 1838 N N . LYS A 1 238 ? 14.980 2.022 -15.825 1.00 84.81 238 LYS A N 1
ATOM 1839 C CA . LYS A 1 238 ? 14.372 0.870 -16.492 1.00 84.81 238 LYS A CA 1
ATOM 1840 C C . LYS A 1 238 ? 14.241 1.162 -17.985 1.00 84.81 238 LYS A C 1
ATOM 1842 O O . LYS A 1 238 ? 13.576 2.133 -18.357 1.00 84.81 238 LYS A O 1
ATOM 1847 N N . ALA A 1 239 ? 14.837 0.298 -18.803 1.00 78.44 239 ALA A N 1
ATOM 1848 C CA . ALA A 1 239 ? 14.652 0.263 -20.249 1.00 78.44 239 ALA A CA 1
ATOM 1849 C C . ALA A 1 239 ? 13.446 -0.607 -20.623 1.00 78.44 239 ALA A C 1
ATOM 1851 O O . ALA A 1 239 ? 13.114 -1.551 -19.905 1.00 78.44 239 ALA A O 1
ATOM 1852 N N . GLY A 1 240 ? 12.787 -0.275 -21.733 1.00 70.88 240 GLY A N 1
ATOM 1853 C CA . GLY A 1 240 ? 11.620 -1.011 -22.232 1.00 70.88 240 GLY A CA 1
ATOM 1854 C C . GLY A 1 240 ? 11.589 -1.213 -23.746 1.00 70.88 240 GLY A C 1
ATOM 1855 O O . GLY A 1 240 ? 10.626 -1.784 -24.248 1.00 70.88 240 GLY A O 1
ATOM 1856 N N . PHE A 1 241 ? 12.606 -0.750 -24.477 1.00 74.31 241 PHE A N 1
ATOM 1857 C CA . PHE A 1 241 ? 12.704 -0.989 -25.914 1.00 74.31 241 PHE A CA 1
ATOM 1858 C C . PHE A 1 241 ? 13.341 -2.354 -26.168 1.00 74.31 241 PHE A C 1
ATOM 1860 O O . PHE A 1 241 ? 14.222 -2.797 -25.432 1.00 74.31 241 PHE A O 1
ATOM 1867 N N . ILE A 1 242 ? 12.863 -3.022 -27.211 1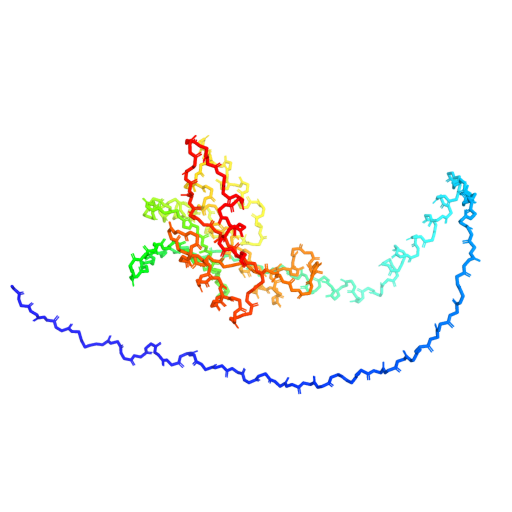.00 70.94 242 ILE A N 1
ATOM 1868 C CA . ILE A 1 242 ? 13.334 -4.336 -27.629 1.00 70.94 242 ILE A CA 1
ATOM 1869 C C . ILE A 1 242 ? 13.722 -4.206 -29.095 1.00 70.94 242 ILE A C 1
ATOM 1871 O O . ILE A 1 242 ? 12.872 -3.858 -29.914 1.00 70.94 242 ILE A O 1
ATOM 1875 N N . THR A 1 243 ? 14.985 -4.468 -29.425 1.00 70.19 243 THR A N 1
ATOM 1876 C CA . THR A 1 243 ? 15.399 -4.654 -30.819 1.00 70.19 243 THR A CA 1
ATOM 1877 C C . THR A 1 243 ? 15.487 -6.144 -31.124 1.00 70.19 243 THR A C 1
ATOM 1879 O O . THR A 1 243 ? 15.867 -6.949 -30.272 1.00 70.19 243 THR A O 1
ATOM 1882 N N . THR A 1 244 ? 15.085 -6.518 -32.334 1.00 71.81 244 THR A N 1
ATOM 1883 C CA . THR A 1 244 ? 15.266 -7.865 -32.875 1.00 71.81 244 THR A CA 1
ATOM 1884 C C . THR A 1 244 ? 16.411 -7.828 -33.878 1.00 71.81 244 THR A C 1
ATOM 1886 O O . THR A 1 244 ? 16.429 -6.989 -34.777 1.00 71.81 244 THR A O 1
ATOM 1889 N N . ASN A 1 245 ? 17.381 -8.726 -33.723 1.00 70.44 245 ASN A N 1
ATOM 1890 C CA . ASN A 1 245 ? 18.461 -8.927 -34.684 1.00 70.44 245 ASN A CA 1
ATOM 1891 C C . ASN A 1 245 ? 18.458 -10.396 -35.109 1.00 70.44 245 ASN A C 1
ATOM 1893 O O . ASN A 1 245 ? 18.725 -11.264 -34.283 1.00 70.44 245 ASN A O 1
ATOM 1897 N N . ASN A 1 246 ? 18.122 -10.681 -36.371 1.00 78.12 246 ASN A N 1
ATOM 1898 C CA . ASN A 1 246 ? 17.967 -12.049 -36.888 1.00 78.12 246 ASN A CA 1
ATOM 1899 C C . ASN A 1 246 ? 17.084 -12.933 -35.981 1.00 78.12 246 ASN A C 1
ATOM 1901 O O . ASN A 1 246 ? 17.495 -14.015 -35.574 1.00 78.12 246 ASN A O 1
ATOM 1905 N N . ASP A 1 247 ? 15.906 -12.425 -35.603 1.00 78.88 247 ASP A N 1
ATOM 1906 C CA . ASP A 1 247 ? 14.950 -13.064 -34.678 1.00 78.88 247 ASP A CA 1
ATOM 1907 C C . ASP A 1 247 ? 15.458 -13.300 -33.241 1.00 78.88 247 ASP A C 1
ATOM 1909 O O . ASP A 1 247 ? 14.742 -13.854 -32.404 1.00 78.88 247 ASP A O 1
ATOM 1913 N N . VAL A 1 248 ? 16.657 -12.815 -32.902 1.00 77.50 248 VAL A N 1
ATOM 1914 C CA . VAL A 1 248 ? 17.182 -12.815 -31.535 1.00 77.50 248 VAL A CA 1
ATOM 1915 C C . VAL A 1 248 ? 16.830 -11.498 -30.854 1.00 77.50 248 VAL A C 1
ATOM 1917 O O . VAL A 1 248 ? 17.134 -10.410 -31.344 1.00 77.50 248 VAL A O 1
ATOM 1920 N N . ILE A 1 249 ? 16.184 -11.611 -29.696 1.00 77.31 249 ILE A N 1
ATOM 1921 C CA . ILE A 1 249 ? 15.925 -10.494 -28.791 1.00 77.31 249 ILE A CA 1
ATOM 1922 C C . ILE A 1 249 ? 17.066 -10.441 -27.771 1.00 77.31 249 ILE A C 1
ATOM 1924 O O . ILE A 1 249 ? 17.113 -11.270 -26.863 1.00 77.31 249 ILE A O 1
ATOM 1928 N N . ASP A 1 250 ? 17.954 -9.453 -27.891 1.00 75.94 250 ASP A N 1
ATOM 1929 C CA . ASP A 1 250 ? 18.985 -9.170 -26.882 1.00 75.94 250 ASP A CA 1
ATOM 1930 C C . ASP A 1 250 ? 18.828 -7.752 -26.324 1.00 75.94 250 ASP A C 1
ATOM 1932 O O . ASP A 1 250 ? 19.444 -6.794 -26.784 1.00 75.94 250 ASP A O 1
ATOM 1936 N N . GLN A 1 251 ? 18.009 -7.633 -25.278 1.00 74.94 251 GLN A N 1
ATOM 1937 C CA . GLN A 1 251 ? 17.765 -6.360 -24.596 1.00 74.94 251 GLN A CA 1
ATOM 1938 C C . GLN A 1 251 ? 19.028 -5.770 -23.951 1.00 74.94 251 GLN A C 1
ATOM 1940 O O . GLN A 1 251 ? 19.138 -4.552 -23.813 1.00 74.94 251 GLN A O 1
ATOM 1945 N N . VAL A 1 252 ? 19.979 -6.608 -23.524 1.00 78.75 252 VAL A N 1
ATOM 1946 C CA . VAL A 1 252 ? 21.201 -6.133 -22.859 1.00 78.75 252 VAL A CA 1
ATOM 1947 C C . VAL A 1 252 ? 22.109 -5.472 -23.884 1.00 78.75 252 VAL A C 1
ATOM 1949 O O . VAL A 1 252 ? 22.650 -4.397 -23.613 1.00 78.75 252 VAL A O 1
ATOM 1952 N N . GLN A 1 253 ? 22.248 -6.083 -25.060 1.00 78.25 253 GLN A N 1
ATOM 1953 C CA . GLN A 1 253 ? 22.977 -5.498 -26.175 1.00 78.25 253 GLN A CA 1
ATOM 1954 C C . GLN A 1 253 ? 22.331 -4.186 -26.629 1.00 78.25 253 GLN A C 1
ATOM 1956 O O . GLN A 1 253 ? 23.039 -3.183 -26.694 1.00 78.25 253 GLN A O 1
ATOM 1961 N N . SER A 1 254 ? 21.004 -4.138 -26.815 1.00 73.50 254 SER A N 1
ATOM 1962 C CA . SER A 1 254 ? 20.308 -2.908 -27.231 1.00 73.50 254 SER A CA 1
ATOM 1963 C C . SER A 1 254 ? 20.554 -1.741 -26.265 1.00 73.50 254 SER A C 1
ATOM 1965 O O . SER A 1 254 ? 20.735 -0.597 -26.681 1.00 73.50 254 SER A O 1
ATOM 1967 N N . VAL A 1 255 ? 20.571 -2.016 -24.954 1.00 77.19 255 VAL A N 1
ATOM 1968 C CA . VAL A 1 255 ? 20.856 -1.001 -23.929 1.00 77.19 255 VAL A CA 1
ATOM 1969 C C . VAL A 1 255 ? 22.322 -0.573 -23.955 1.00 77.19 255 VAL A C 1
ATOM 1971 O O . VAL A 1 255 ? 22.604 0.612 -23.795 1.00 77.19 255 VAL A O 1
ATOM 1974 N N . ARG A 1 256 ? 23.262 -1.500 -24.168 1.00 78.25 256 ARG A N 1
ATOM 1975 C CA . ARG A 1 256 ? 24.693 -1.171 -24.270 1.00 78.25 256 ARG A CA 1
ATOM 1976 C C . ARG A 1 256 ? 24.993 -0.320 -25.497 1.00 78.25 256 ARG A C 1
ATOM 1978 O O . ARG A 1 256 ? 25.700 0.667 -25.358 1.00 78.25 256 ARG A O 1
ATOM 1985 N N . GLU A 1 257 ? 24.429 -0.669 -26.647 1.00 71.38 257 GLU A N 1
ATOM 1986 C CA . GLU A 1 257 ? 24.559 0.097 -27.892 1.00 71.38 257 GLU A CA 1
ATOM 1987 C C . GLU A 1 257 ? 23.939 1.489 -27.771 1.00 71.38 257 GLU A C 1
ATOM 1989 O O . GLU A 1 257 ? 24.507 2.452 -28.266 1.00 71.38 257 GLU A O 1
ATOM 1994 N N . GLY A 1 258 ? 22.809 1.617 -27.068 1.00 67.31 258 GLY A N 1
ATOM 1995 C CA . GLY A 1 258 ? 22.194 2.919 -26.821 1.00 67.31 258 GLY A CA 1
ATOM 1996 C C . GLY A 1 258 ? 22.960 3.794 -25.821 1.00 67.31 258 GLY A C 1
ATOM 1997 O O . GLY A 1 258 ? 22.851 5.008 -25.875 1.00 67.31 258 GLY A O 1
ATOM 1998 N N . ILE A 1 259 ? 23.706 3.227 -24.868 1.00 68.38 259 ILE A N 1
ATOM 1999 C CA . ILE A 1 259 ? 24.429 4.022 -23.853 1.00 68.38 259 ILE A CA 1
ATOM 2000 C C . ILE A 1 259 ? 25.875 4.345 -24.275 1.00 68.38 259 ILE A C 1
ATOM 2002 O O . ILE A 1 259 ? 26.444 5.297 -23.732 1.00 68.38 259 ILE A O 1
ATOM 2006 N N . ALA A 1 260 ? 26.465 3.548 -25.174 1.00 60.31 260 ALA A N 1
ATOM 2007 C CA . ALA A 1 260 ? 27.816 3.742 -25.711 1.00 60.31 260 ALA A CA 1
ATOM 2008 C C . ALA A 1 260 ? 27.946 5.055 -26.500 1.00 60.31 260 ALA A C 1
ATOM 2010 O O . ALA A 1 260 ? 29.007 5.701 -26.342 1.00 60.31 260 ALA A O 1
#

Secondary structure (DSSP, 8-state):
----------SS-----PPPPP-PPPPPPP---------------------HHHHHHHHHHHHHHHHHHHSS-HHHHHHHHHHT------EEEEEEEEEE--STT--EEEEEEEEETTS-EEEEE---TT-HHHHHHHHHHTHHHHTTS-TT-HHHHHHHHHHSSSS--HHHHHHHHHHHHHHHHHHHHHHHT--HHHHTT--S-S-PPP-EE---SSHHHHHHHHHHHHHTT---EE-----EETTEE-HHHHHHHHH-